Protein AF-L7KNN5-F1 (afdb_monomer_lite)

Organism: NCBI:txid1220583

pLDDT: mean 71.95, std 18.45, range [39.28, 97.5]

Sequence (240 aa):
MTRNRSTRTATCAGILILVVALLNACTSSPTTTPGTATPSTAHTVADYPIRWLPTPNLDLTSRDGTFVRGIAETYLHARLLGDPGLTPGFTDAIRPALDFDLMRKKFGTLKTDHEPPETIYLFAAPFPYDHLADHPTDIGQGHTLTPGMGAAAICIAGPHPPATDHALFFFTYRRTGKPPPTNQHGPQTAPTTNIFGNWTGVDWIGPAVQITDRCNHPPTTPADTDTLHTPSPGWPHSTQ

Structure (mmCIF, N/CA/C/O backbone):
data_AF-L7KNN5-F1
#
_entry.id   AF-L7KNN5-F1
#
loop_
_atom_site.group_PDB
_atom_site.id
_atom_site.type_symbol
_atom_site.label_atom_id
_atom_site.label_alt_id
_atom_site.label_comp_id
_atom_site.label_asym_id
_atom_site.label_entity_id
_atom_site.label_seq_id
_atom_site.pdbx_PDB_ins_code
_atom_site.Cartn_x
_atom_site.Cartn_y
_atom_site.Cartn_z
_atom_site.occupancy
_atom_site.B_iso_or_equiv
_atom_site.auth_seq_id
_atom_site.auth_comp_id
_atom_site.auth_asym_id
_atom_site.auth_atom_id
_atom_site.pdbx_PDB_model_num
ATOM 1 N N . MET A 1 1 ? 8.937 2.864 68.756 1.00 42.47 1 MET A N 1
ATOM 2 C CA . MET A 1 1 ? 10.407 3.038 68.786 1.00 42.47 1 MET A CA 1
ATOM 3 C C . MET A 1 1 ? 10.853 3.293 67.340 1.00 42.47 1 MET A C 1
ATOM 5 O O . MET A 1 1 ? 10.436 2.514 66.499 1.00 42.47 1 MET A O 1
ATOM 9 N N . THR A 1 2 ? 11.335 4.479 66.920 1.00 39.28 2 THR A N 1
ATOM 10 C CA . THR A 1 2 ? 12.748 4.973 66.974 1.00 39.28 2 THR A CA 1
ATOM 11 C C . THR A 1 2 ? 13.768 3.961 66.421 1.00 39.28 2 THR A C 1
ATOM 13 O O . THR A 1 2 ? 13.764 2.843 66.912 1.00 39.28 2 THR A O 1
ATOM 16 N N . ARG A 1 3 ? 14.695 4.224 65.471 1.00 41.53 3 ARG A N 1
ATOM 17 C CA . ARG A 1 3 ? 15.195 5.368 64.631 1.00 41.53 3 ARG A CA 1
ATOM 18 C C . ARG A 1 3 ? 15.584 4.764 63.242 1.00 41.53 3 ARG A C 1
ATOM 20 O O . ARG A 1 3 ? 15.752 3.557 63.190 1.00 41.53 3 ARG A O 1
ATOM 27 N N . ASN A 1 4 ? 15.657 5.414 62.070 1.00 46.50 4 ASN A N 1
ATOM 28 C CA . ASN A 1 4 ? 16.248 6.681 61.572 1.00 46.50 4 ASN A CA 1
ATOM 29 C C . ASN A 1 4 ? 17.800 6.697 61.393 1.00 46.50 4 ASN A C 1
ATOM 31 O O . ASN A 1 4 ? 18.517 6.351 62.328 1.00 46.50 4 ASN A O 1
ATOM 35 N N . ARG A 1 5 ? 18.258 7.268 60.252 1.00 50.91 5 ARG A N 1
ATOM 36 C CA . ARG A 1 5 ? 19.630 7.593 59.743 1.00 50.91 5 ARG A CA 1
ATOM 37 C C . ARG A 1 5 ? 20.363 6.476 58.961 1.00 50.91 5 ARG A C 1
ATOM 39 O O . ARG A 1 5 ? 20.326 5.344 59.406 1.00 50.91 5 ARG A O 1
ATOM 46 N N . SER A 1 6 ? 20.976 6.665 57.773 1.00 50.56 6 SER A N 1
ATOM 47 C CA . SER A 1 6 ? 21.637 7.790 57.039 1.00 50.56 6 SER A CA 1
ATOM 48 C C . SER A 1 6 ? 23.182 7.757 57.089 1.00 50.56 6 SER A C 1
ATOM 50 O O . SER A 1 6 ? 23.741 7.347 58.102 1.00 50.56 6 SER A O 1
ATOM 52 N N . THR A 1 7 ? 23.827 8.313 56.037 1.00 47.75 7 THR A N 1
ATOM 53 C CA . THR A 1 7 ? 25.285 8.547 55.790 1.00 47.75 7 THR A CA 1
ATOM 54 C C . THR A 1 7 ? 26.078 7.335 55.214 1.00 47.75 7 THR A C 1
ATOM 56 O O . THR A 1 7 ? 25.719 6.211 55.535 1.00 47.75 7 THR A O 1
ATOM 59 N N . ARG A 1 8 ? 27.118 7.456 54.342 1.00 49.56 8 ARG A N 1
ATOM 60 C CA . ARG A 1 8 ? 27.735 8.627 53.639 1.00 49.56 8 ARG A CA 1
ATOM 61 C C . ARG A 1 8 ? 28.680 8.267 52.435 1.00 49.56 8 ARG A C 1
ATOM 63 O O . ARG A 1 8 ? 28.977 7.102 52.232 1.00 49.56 8 ARG A O 1
ATOM 70 N N . THR A 1 9 ? 29.114 9.305 51.682 1.00 46.94 9 THR A N 1
ATOM 71 C CA . THR A 1 9 ? 30.418 9.605 50.975 1.00 46.94 9 THR A CA 1
ATOM 72 C C . THR A 1 9 ? 31.592 8.590 50.979 1.00 46.94 9 THR A C 1
ATOM 74 O O . THR A 1 9 ? 31.728 7.874 51.958 1.00 46.94 9 THR A O 1
ATOM 77 N N . ALA A 1 10 ? 32.611 8.609 50.090 1.00 46.78 10 ALA A N 1
ATOM 78 C CA . ALA A 1 10 ? 32.926 9.313 48.818 1.00 46.78 10 ALA A CA 1
ATOM 79 C C . ALA A 1 10 ? 34.310 8.838 48.267 1.00 46.78 10 ALA A C 1
ATOM 81 O O . ALA A 1 10 ? 34.999 8.070 48.929 1.00 46.78 10 ALA A O 1
ATOM 82 N N . THR A 1 11 ? 34.748 9.418 47.133 1.00 49.72 11 THR A N 1
ATOM 83 C CA . THR A 1 11 ? 36.150 9.591 46.655 1.00 49.72 11 THR A CA 1
ATOM 84 C C . THR A 1 11 ? 37.035 8.376 46.347 1.00 49.72 11 THR A C 1
ATOM 86 O O . THR A 1 11 ? 37.409 7.621 47.233 1.00 49.72 11 THR A O 1
ATOM 89 N N . CYS A 1 12 ? 37.600 8.386 45.133 1.00 45.22 12 CYS A N 1
ATOM 90 C CA . CYS A 1 12 ? 39.058 8.383 44.962 1.00 45.22 12 CYS A CA 1
ATOM 91 C C . CYS A 1 12 ? 39.436 9.171 43.694 1.00 45.22 12 CYS A C 1
ATOM 93 O O . CYS A 1 12 ? 38.848 8.961 42.636 1.00 45.22 12 CYS A O 1
ATOM 95 N N . ALA A 1 13 ? 40.389 10.096 43.812 1.00 49.62 13 ALA A N 1
ATOM 96 C CA . ALA A 1 13 ? 40.971 10.832 42.690 1.00 49.62 13 ALA A CA 1
ATOM 97 C C . ALA A 1 13 ? 42.321 10.208 42.298 1.00 49.62 13 ALA A C 1
ATOM 99 O O . ALA A 1 13 ? 43.015 9.665 43.156 1.00 49.62 13 ALA A O 1
ATOM 100 N N . GLY A 1 14 ? 42.711 10.326 41.027 1.00 48.56 14 GLY A N 1
ATOM 101 C CA . GLY A 1 14 ? 44.018 9.900 40.518 1.00 48.56 14 GLY A CA 1
ATOM 102 C C . GLY A 1 14 ? 44.454 10.798 39.361 1.00 48.56 14 GLY A C 1
ATOM 103 O O . GLY A 1 14 ? 43.730 10.929 38.380 1.00 48.56 14 GLY A O 1
ATOM 104 N N . ILE A 1 15 ? 45.602 11.458 39.512 1.00 57.75 15 ILE A N 1
ATOM 105 C CA . ILE A 1 15 ? 46.142 12.497 38.616 1.00 57.75 15 ILE A CA 1
ATOM 106 C C . ILE A 1 15 ? 47.441 11.985 37.975 1.00 57.75 15 ILE A C 1
ATOM 108 O O . ILE A 1 15 ? 48.213 11.349 38.681 1.00 57.75 15 ILE A O 1
ATOM 112 N N . LEU A 1 16 ? 47.681 12.308 36.694 1.00 46.47 16 LEU A N 1
ATOM 113 C CA . LEU A 1 16 ? 48.955 12.691 36.021 1.00 46.47 16 LEU A CA 1
ATOM 114 C C . LEU A 1 16 ? 48.648 12.726 34.495 1.00 46.47 16 LEU A C 1
ATOM 116 O O . LEU A 1 16 ? 48.052 11.781 33.997 1.00 46.47 16 LEU A O 1
ATOM 120 N N . ILE A 1 17 ? 48.824 13.787 33.690 1.00 49.03 17 ILE A N 1
ATOM 121 C CA . ILE A 1 17 ? 49.958 14.709 33.435 1.00 49.03 17 ILE A CA 1
ATOM 122 C C . ILE A 1 17 ? 51.160 14.004 32.765 1.00 49.03 17 ILE A C 1
ATOM 124 O O . ILE A 1 17 ? 51.884 13.305 33.464 1.00 49.03 17 ILE A O 1
ATOM 128 N N . LEU A 1 18 ? 51.410 14.238 31.455 1.00 43.28 18 LEU A N 1
ATOM 129 C CA . LEU A 1 18 ? 52.507 15.103 30.927 1.00 43.28 18 LEU A CA 1
ATOM 130 C C . LEU A 1 18 ? 52.734 14.996 29.376 1.00 43.28 18 LEU A C 1
ATOM 132 O O . LEU A 1 18 ? 53.178 13.963 28.904 1.00 43.28 18 LEU A O 1
ATOM 136 N N . VAL A 1 19 ? 52.473 16.100 28.643 1.00 50.09 19 VAL A N 1
ATOM 137 C CA . VAL A 1 19 ? 53.216 16.778 27.520 1.00 50.09 19 VAL A CA 1
ATOM 138 C C . VAL A 1 19 ? 53.892 15.991 26.348 1.00 50.09 19 VAL A C 1
ATOM 140 O O . VAL A 1 19 ? 54.373 14.881 26.502 1.00 50.09 19 VAL A O 1
ATOM 143 N N . VAL A 1 20 ? 54.073 16.709 25.213 1.00 49.25 20 VAL A N 1
ATOM 144 C CA . VAL A 1 20 ? 54.923 16.450 24.005 1.00 49.25 20 VAL A CA 1
ATOM 145 C C . VAL A 1 20 ? 54.184 15.712 22.858 1.00 49.25 20 VAL A C 1
ATOM 147 O O . VAL A 1 20 ? 53.552 14.698 23.106 1.00 49.25 20 VAL A O 1
ATOM 150 N N . ALA A 1 21 ? 54.173 16.144 21.581 1.00 47.56 21 ALA A N 1
ATOM 151 C CA . ALA A 1 21 ? 54.893 17.219 20.868 1.00 47.56 21 ALA A CA 1
ATOM 152 C C . ALA A 1 21 ? 53.984 18.055 19.936 1.00 47.56 21 ALA A C 1
ATOM 154 O O . ALA A 1 21 ? 53.031 17.542 19.354 1.00 47.56 21 ALA A O 1
ATOM 155 N N . LEU A 1 22 ? 54.366 19.316 19.694 1.00 49.66 22 LEU A N 1
ATOM 156 C CA . LEU A 1 22 ? 53.925 20.089 18.527 1.00 49.66 22 LEU A CA 1
ATOM 157 C C . LEU A 1 22 ? 54.788 19.702 17.317 1.00 49.66 22 LEU A C 1
ATOM 159 O O . LEU A 1 22 ? 55.959 20.072 17.259 1.00 49.66 22 LEU A O 1
ATOM 163 N N . LEU A 1 23 ? 54.212 18.997 16.342 1.00 52.47 23 LEU A N 1
ATOM 164 C CA . LEU A 1 23 ? 54.816 18.822 15.021 1.00 52.47 23 LEU A CA 1
ATOM 165 C C . LEU A 1 23 ? 54.034 19.634 13.989 1.00 52.47 23 LEU A C 1
ATOM 167 O O . LEU A 1 23 ? 52.923 19.275 13.605 1.00 52.47 23 LEU A O 1
ATOM 171 N N . ASN A 1 24 ? 54.653 20.721 13.524 1.00 55.12 24 ASN A N 1
ATOM 172 C CA . ASN A 1 24 ? 54.249 21.415 12.306 1.00 55.12 24 ASN A CA 1
ATOM 173 C C . ASN A 1 24 ? 54.449 20.467 11.116 1.00 55.12 24 ASN A C 1
ATOM 175 O O . ASN A 1 24 ? 55.559 20.334 10.602 1.00 55.12 24 ASN A O 1
ATOM 179 N N . ALA A 1 25 ? 53.374 19.825 10.671 1.00 47.00 25 ALA A N 1
ATOM 180 C CA . ALA A 1 25 ? 53.323 19.140 9.392 1.00 47.00 25 ALA A CA 1
ATOM 181 C C . ALA A 1 25 ? 52.374 19.916 8.478 1.00 47.00 25 ALA A C 1
ATOM 183 O O . ALA A 1 25 ? 51.160 19.886 8.666 1.00 47.00 25 ALA A O 1
ATOM 184 N N . CYS A 1 26 ? 52.932 20.611 7.485 1.00 49.00 26 CYS A N 1
ATOM 185 C CA . CYS A 1 26 ? 52.156 21.135 6.367 1.00 49.00 26 CYS A CA 1
ATOM 186 C C . CYS A 1 26 ? 51.587 19.951 5.577 1.00 49.00 26 CYS A C 1
ATOM 188 O O . CYS A 1 26 ? 52.232 19.438 4.663 1.00 49.00 26 CYS A O 1
ATOM 190 N N . THR A 1 27 ? 50.388 19.497 5.930 1.00 48.50 27 THR A N 1
ATOM 191 C CA . THR A 1 27 ? 49.622 18.574 5.100 1.00 48.50 27 THR A CA 1
ATOM 192 C C . THR A 1 27 ? 49.075 19.349 3.914 1.00 48.50 27 THR A C 1
ATOM 194 O O . THR A 1 27 ? 48.060 20.035 4.009 1.00 48.50 27 THR A O 1
ATOM 197 N N . SER A 1 28 ? 49.771 19.239 2.781 1.00 50.38 28 SER A N 1
ATOM 198 C CA . SER A 1 28 ? 49.231 19.611 1.478 1.00 50.38 28 SER A CA 1
ATOM 199 C C . SER A 1 28 ? 47.847 18.989 1.334 1.00 50.38 28 SER A C 1
ATOM 201 O O . SER A 1 28 ? 47.729 17.763 1.386 1.00 50.38 28 SER A O 1
ATOM 203 N N . SER A 1 29 ? 46.812 19.814 1.161 1.00 48.78 29 SER A N 1
ATOM 204 C CA . SER A 1 29 ? 45.478 19.319 0.833 1.00 48.78 29 SER A CA 1
ATOM 205 C C . SER A 1 29 ? 45.604 18.392 -0.375 1.00 48.78 29 SER A C 1
ATOM 207 O O . SER A 1 29 ? 46.083 18.854 -1.416 1.00 48.78 29 SER A O 1
ATOM 209 N N . PRO A 1 30 ? 45.218 17.106 -0.285 1.00 48.22 30 PRO A N 1
ATOM 210 C CA . PRO A 1 30 ? 45.104 16.304 -1.483 1.00 48.22 30 PRO A CA 1
ATOM 211 C C . PRO A 1 30 ? 44.029 16.972 -2.333 1.00 48.22 30 PRO A C 1
ATOM 213 O O . PRO A 1 30 ? 42.870 17.053 -1.927 1.00 48.22 30 PRO A O 1
ATOM 216 N N . THR A 1 31 ? 44.421 17.497 -3.494 1.00 46.88 31 THR A N 1
ATOM 217 C CA . THR A 1 31 ? 43.465 17.894 -4.523 1.00 46.88 31 THR A CA 1
ATOM 218 C C . THR A 1 31 ? 42.726 16.631 -4.917 1.00 46.88 31 THR A C 1
ATOM 220 O O . THR A 1 31 ? 43.235 15.826 -5.697 1.00 46.88 31 THR A O 1
ATOM 223 N N . THR A 1 32 ? 41.549 16.427 -4.330 1.00 45.72 32 THR A N 1
ATOM 224 C CA . THR A 1 32 ? 40.653 15.346 -4.708 1.00 45.72 32 THR A CA 1
ATOM 225 C C . THR A 1 32 ? 40.203 15.636 -6.130 1.00 45.72 32 THR A C 1
ATOM 227 O O . THR A 1 32 ? 39.249 16.381 -6.352 1.00 45.72 32 THR A O 1
ATOM 230 N N . THR A 1 33 ? 40.919 15.073 -7.105 1.00 52.03 33 THR A N 1
ATOM 231 C CA . THR A 1 33 ? 40.410 14.900 -8.464 1.00 52.03 33 THR A CA 1
ATOM 232 C C . THR A 1 33 ? 38.979 14.390 -8.332 1.00 52.03 33 THR A C 1
ATOM 234 O O . THR A 1 33 ? 38.785 13.426 -7.584 1.00 52.03 33 THR A O 1
ATOM 237 N N . PRO A 1 34 ? 37.981 15.001 -8.997 1.00 52.47 34 PRO A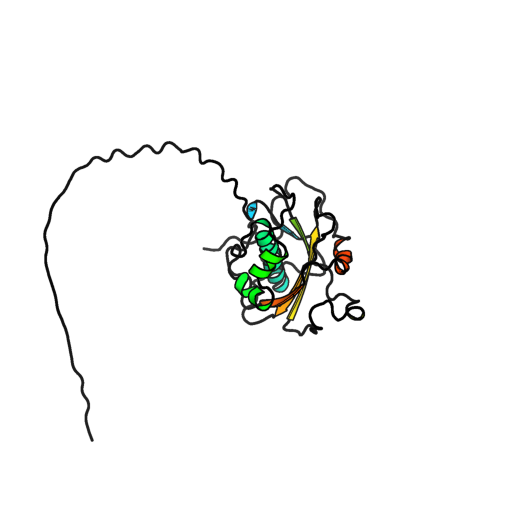 N 1
ATOM 238 C CA . PRO A 1 34 ? 36.637 14.454 -9.024 1.00 52.47 34 PRO A CA 1
ATOM 239 C C . PRO A 1 34 ? 36.722 13.046 -9.604 1.00 52.47 34 PRO A C 1
ATOM 241 O O . PRO A 1 34 ? 36.879 12.863 -10.810 1.00 52.47 34 PRO A O 1
ATOM 244 N N . GLY A 1 35 ? 36.711 12.045 -8.725 1.00 46.25 35 GLY A N 1
ATOM 245 C CA . GLY A 1 35 ? 36.640 10.662 -9.140 1.00 46.25 35 GLY A CA 1
ATOM 246 C C . GLY A 1 35 ? 35.307 10.512 -9.840 1.00 46.25 35 GLY A C 1
ATOM 247 O O . GLY A 1 35 ? 34.271 10.701 -9.203 1.00 46.25 35 GLY A O 1
ATOM 248 N N . THR A 1 36 ? 35.336 10.224 -11.141 1.00 49.22 36 THR A N 1
ATOM 249 C CA . THR A 1 36 ? 34.148 9.830 -11.892 1.00 49.22 36 THR A CA 1
ATOM 250 C C . THR A 1 36 ? 33.547 8.640 -11.164 1.00 49.22 36 THR A C 1
ATOM 252 O O . THR A 1 36 ? 34.067 7.529 -11.261 1.00 49.22 36 THR A O 1
ATOM 255 N N . ALA A 1 37 ? 32.511 8.887 -10.364 1.00 49.62 37 ALA A N 1
ATOM 256 C CA . ALA A 1 37 ? 31.844 7.836 -9.628 1.00 49.62 37 ALA A CA 1
ATOM 257 C C . ALA A 1 37 ? 31.275 6.873 -10.667 1.00 49.62 37 ALA A C 1
ATOM 259 O O . ALA A 1 37 ? 30.454 7.275 -11.493 1.00 49.62 37 ALA A O 1
ATOM 260 N N . THR A 1 38 ? 31.748 5.626 -10.657 1.00 48.75 38 THR A N 1
ATOM 261 C CA . THR A 1 38 ? 31.158 4.573 -11.480 1.00 48.75 38 THR A CA 1
ATOM 262 C C . THR A 1 38 ? 29.659 4.563 -11.186 1.00 48.75 38 THR A C 1
ATOM 264 O O . THR A 1 38 ? 29.302 4.462 -10.007 1.00 48.75 38 THR A O 1
ATOM 267 N N . PRO A 1 39 ? 28.780 4.715 -12.194 1.00 51.22 39 PRO A N 1
ATOM 268 C CA . PRO A 1 39 ? 27.347 4.724 -11.949 1.00 51.22 39 PRO A CA 1
ATOM 269 C C . PRO A 1 39 ? 26.956 3.420 -11.253 1.00 51.22 39 PRO A C 1
ATOM 271 O O . PRO A 1 39 ? 27.291 2.330 -11.718 1.00 51.22 39 PRO A O 1
ATOM 274 N N . SER A 1 40 ? 26.288 3.546 -10.106 1.00 52.41 40 SER A N 1
ATOM 275 C CA . SER A 1 40 ? 25.753 2.397 -9.382 1.00 52.41 40 SER A CA 1
ATOM 276 C C . SER A 1 40 ? 24.715 1.710 -10.259 1.00 52.41 40 SER A C 1
ATOM 278 O O . SER A 1 40 ? 23.721 2.326 -10.629 1.00 52.41 40 SER A O 1
ATOM 280 N N . THR A 1 41 ? 24.928 0.433 -10.565 1.00 65.62 41 THR A N 1
ATOM 281 C CA . THR A 1 41 ? 23.965 -0.408 -11.291 1.00 65.62 41 THR A CA 1
ATOM 282 C C . THR A 1 41 ? 22.881 -0.997 -10.382 1.00 65.62 41 THR A C 1
ATOM 284 O O . THR A 1 41 ? 22.052 -1.772 -10.845 1.00 65.62 41 THR A O 1
ATOM 287 N N . ALA A 1 42 ? 22.879 -0.662 -9.087 1.00 79.44 42 ALA A N 1
ATOM 288 C CA . ALA A 1 42 ? 21.841 -1.091 -8.157 1.00 79.44 42 ALA A CA 1
ATOM 289 C C . ALA A 1 42 ? 20.573 -0.239 -8.322 1.00 79.44 42 ALA A C 1
ATOM 291 O O . ALA A 1 42 ? 20.610 0.971 -8.097 1.00 79.44 42 ALA A O 1
ATOM 292 N N . HIS A 1 43 ? 19.465 -0.891 -8.676 1.00 85.31 43 HIS A N 1
ATOM 293 C CA . HIS A 1 43 ? 18.146 -0.269 -8.771 1.00 85.31 43 HIS A CA 1
ATOM 294 C C . HIS A 1 43 ? 17.595 0.134 -7.395 1.00 85.31 43 HIS A C 1
ATOM 296 O O . HIS A 1 43 ? 17.971 -0.407 -6.353 1.00 85.31 43 HIS A O 1
ATOM 302 N N . THR A 1 44 ? 16.677 1.092 -7.406 1.00 88.31 44 THR A N 1
ATOM 303 C CA . THR A 1 44 ? 16.100 1.764 -6.242 1.00 88.31 44 THR A CA 1
ATOM 304 C C . THR A 1 44 ? 14.580 1.876 -6.382 1.00 88.31 44 THR A C 1
ATOM 306 O O . THR A 1 44 ? 14.012 1.602 -7.436 1.00 88.31 44 THR A O 1
ATOM 309 N N . VAL A 1 45 ? 13.883 2.339 -5.338 1.00 87.81 45 VAL A N 1
ATOM 310 C CA . VAL A 1 45 ? 12.433 2.608 -5.430 1.00 87.81 45 VAL A CA 1
ATOM 311 C C . VAL A 1 45 ? 12.087 3.689 -6.461 1.00 87.81 45 VAL A C 1
ATOM 313 O O . VAL A 1 45 ? 10.973 3.697 -6.968 1.00 87.81 45 VAL A O 1
ATOM 316 N N . ALA A 1 46 ? 13.016 4.594 -6.791 1.00 88.44 46 ALA A N 1
ATOM 317 C CA . ALA A 1 46 ? 12.783 5.646 -7.781 1.00 88.44 46 ALA A CA 1
ATOM 318 C C . ALA A 1 46 ? 12.715 5.104 -9.219 1.00 88.44 46 ALA A C 1
ATOM 320 O O . ALA A 1 46 ? 12.064 5.712 -10.062 1.00 88.44 46 ALA A O 1
ATOM 321 N N . ASP A 1 47 ? 13.332 3.947 -9.468 1.00 86.56 47 ASP A N 1
ATOM 322 C CA . ASP A 1 47 ? 13.365 3.273 -10.769 1.00 86.56 47 ASP A CA 1
ATOM 323 C C . ASP A 1 47 ? 12.050 2.534 -11.099 1.00 86.56 47 ASP A C 1
ATOM 325 O O . ASP A 1 47 ? 11.816 2.158 -12.248 1.00 86.56 47 ASP A O 1
ATOM 329 N N . TYR A 1 48 ? 11.173 2.376 -10.096 1.00 85.44 48 TYR A N 1
ATOM 330 C CA . TYR A 1 48 ? 9.875 1.701 -10.186 1.00 85.44 48 TYR A CA 1
ATOM 331 C C . TYR A 1 48 ? 8.730 2.588 -9.642 1.00 85.44 48 TYR A C 1
ATOM 333 O O . TYR A 1 48 ? 8.149 2.285 -8.589 1.00 85.44 48 TYR A O 1
ATOM 341 N N . PRO A 1 49 ? 8.408 3.723 -10.300 1.00 88.50 49 PRO A N 1
ATOM 342 C CA . PRO A 1 49 ? 7.295 4.587 -9.912 1.00 88.50 49 PRO A CA 1
ATOM 343 C C . PRO A 1 49 ? 5.952 3.855 -10.001 1.00 88.50 49 PRO A C 1
ATOM 345 O O . PRO A 1 49 ? 5.640 3.215 -11.004 1.00 88.50 49 PRO A O 1
ATOM 348 N N . ILE A 1 50 ? 5.131 3.980 -8.954 1.00 88.50 50 ILE A N 1
ATOM 349 C CA . ILE A 1 50 ? 3.815 3.336 -8.883 1.00 88.50 50 ILE A CA 1
ATOM 350 C C . ILE A 1 50 ? 2.696 4.355 -9.127 1.00 88.50 50 ILE A C 1
ATOM 352 O O . ILE A 1 50 ? 2.652 5.427 -8.515 1.00 88.50 50 ILE A O 1
ATOM 356 N N . ARG A 1 51 ? 1.761 4.006 -10.014 1.00 88.88 51 ARG A N 1
ATOM 357 C CA . ARG A 1 51 ? 0.577 4.801 -10.354 1.00 88.88 51 ARG A CA 1
ATOM 358 C C . ARG A 1 51 ? -0.708 4.041 -10.072 1.00 88.88 51 ARG A C 1
ATOM 360 O O . ARG A 1 51 ? -0.933 2.961 -10.595 1.00 88.88 51 ARG A O 1
ATOM 367 N N . TRP A 1 52 ? -1.603 4.654 -9.320 1.00 90.62 52 TRP A N 1
ATOM 368 C CA . TRP A 1 52 ? -2.935 4.144 -9.059 1.00 90.62 52 TRP A CA 1
ATOM 369 C C . TRP A 1 52 ? -3.926 4.648 -10.102 1.00 90.62 52 TRP A C 1
ATOM 371 O O . TRP A 1 52 ? -4.134 5.854 -10.253 1.00 90.62 52 TRP A O 1
ATOM 381 N N . LEU A 1 53 ? -4.577 3.718 -10.795 1.00 88.81 53 LEU A N 1
ATOM 382 C CA . LEU A 1 53 ? -5.744 4.013 -11.614 1.00 88.81 53 LEU A CA 1
ATOM 383 C C . LEU A 1 53 ? -6.945 4.207 -10.669 1.00 88.81 53 LEU A C 1
ATOM 385 O O . LEU A 1 53 ? -7.191 3.352 -9.808 1.00 88.81 53 LEU A O 1
ATOM 389 N N . PRO A 1 54 ? -7.688 5.322 -10.773 1.00 87.50 54 PRO A N 1
ATOM 390 C CA . PRO A 1 54 ? -8.783 5.614 -9.859 1.00 87.50 54 PRO A CA 1
ATOM 391 C C . PRO A 1 54 ? -9.934 4.618 -10.043 1.00 87.50 54 PRO A C 1
ATOM 393 O O . PRO A 1 54 ? -10.339 4.306 -11.161 1.00 87.50 54 PRO A O 1
ATOM 396 N N . THR A 1 55 ? -10.496 4.150 -8.928 1.00 88.81 55 THR A N 1
ATOM 397 C CA . THR A 1 55 ? -11.667 3.260 -8.898 1.00 88.81 55 THR A CA 1
ATOM 398 C C . THR A 1 55 ? -12.614 3.690 -7.776 1.00 88.81 55 THR A C 1
ATOM 400 O O . THR A 1 55 ? -12.154 4.264 -6.789 1.00 88.81 55 THR A O 1
ATOM 403 N N . PRO A 1 56 ? -13.922 3.382 -7.857 1.00 89.88 56 PRO A N 1
ATOM 404 C CA . PRO A 1 56 ? -14.847 3.616 -6.746 1.00 89.88 56 PRO A CA 1
ATOM 405 C C . PRO A 1 56 ? -14.606 2.682 -5.544 1.00 89.88 56 PRO A C 1
ATOM 407 O O . PRO A 1 56 ? -15.209 2.881 -4.494 1.00 89.88 56 PRO A O 1
ATOM 410 N N . ASN A 1 57 ? -13.744 1.667 -5.683 1.00 88.94 57 ASN A N 1
ATOM 411 C CA . ASN A 1 57 ? -13.518 0.630 -4.671 1.00 88.94 57 ASN A CA 1
ATOM 412 C C . ASN A 1 57 ? -12.571 1.078 -3.544 1.00 88.94 57 ASN A C 1
ATOM 414 O O . ASN A 1 57 ? -12.559 0.465 -2.478 1.00 88.94 57 ASN A O 1
ATOM 418 N N . LEU A 1 58 ? -11.760 2.120 -3.771 1.00 92.31 58 LEU A N 1
ATOM 419 C CA . LEU A 1 58 ? -10.788 2.618 -2.798 1.00 92.31 58 LEU A CA 1
ATOM 420 C C . LEU A 1 58 ? -10.557 4.126 -2.960 1.00 92.31 58 LEU A C 1
ATOM 422 O O . LEU A 1 58 ? -9.941 4.567 -3.929 1.00 92.31 58 LEU A O 1
ATOM 426 N N . ASP A 1 59 ? -10.968 4.916 -1.966 1.00 94.81 59 ASP A N 1
ATOM 427 C CA . ASP A 1 59 ? -10.513 6.303 -1.839 1.00 94.81 59 ASP A CA 1
ATOM 428 C C . ASP A 1 59 ? -9.040 6.318 -1.402 1.00 94.81 59 ASP A C 1
ATOM 430 O O . ASP A 1 59 ? -8.723 6.115 -0.228 1.00 94.81 59 ASP A O 1
ATOM 434 N N . LEU A 1 60 ? -8.146 6.593 -2.352 1.00 94.56 60 LEU A N 1
ATOM 435 C CA . LEU A 1 60 ? -6.690 6.665 -2.181 1.00 94.56 60 LEU A CA 1
ATOM 436 C C . LEU A 1 60 ? -6.218 7.786 -1.233 1.00 94.56 60 LEU A C 1
ATOM 438 O O . LEU A 1 60 ? -5.049 7.796 -0.838 1.00 94.56 60 LEU A O 1
ATOM 442 N N . THR A 1 61 ? -7.102 8.723 -0.873 1.00 94.38 61 THR A N 1
ATOM 443 C CA . THR A 1 61 ? -6.845 9.823 0.073 1.00 94.38 61 THR A CA 1
ATOM 444 C C . THR A 1 61 ? -7.333 9.517 1.494 1.00 94.38 61 THR A C 1
ATOM 446 O O . THR A 1 61 ? -6.928 10.184 2.452 1.00 94.38 61 THR A O 1
ATOM 449 N N . SER A 1 62 ? -8.147 8.473 1.666 1.00 97.25 62 SER A N 1
ATOM 450 C CA . SER A 1 62 ? -8.629 8.021 2.972 1.00 97.25 62 SER A CA 1
ATOM 451 C C . SER A 1 62 ? -7.528 7.358 3.822 1.00 97.25 62 SER A C 1
ATOM 453 O O . SER A 1 62 ? -6.394 7.135 3.384 1.00 97.25 62 SER A O 1
ATOM 455 N N . ARG A 1 63 ? -7.870 7.018 5.073 1.00 97.44 63 ARG A N 1
ATOM 456 C CA . ARG A 1 63 ? -6.993 6.256 5.986 1.00 97.44 63 ARG A CA 1
ATOM 457 C C . ARG A 1 63 ? -6.735 4.852 5.447 1.00 97.44 63 ARG A C 1
ATOM 459 O O . ARG A 1 63 ? -5.597 4.399 5.410 1.00 97.44 63 ARG A O 1
ATOM 466 N N . ASP A 1 64 ? -7.801 4.205 4.990 1.00 96.44 64 ASP A N 1
ATOM 467 C CA . ASP A 1 64 ? -7.783 2.901 4.338 1.00 96.44 64 ASP A CA 1
ATOM 468 C C . ASP A 1 64 ? -6.991 2.950 3.030 1.00 96.44 64 ASP A C 1
ATOM 470 O O . ASP A 1 64 ? -6.114 2.119 2.827 1.00 96.44 64 ASP A O 1
ATOM 474 N N . GLY A 1 65 ? -7.193 3.988 2.211 1.00 95.94 65 GLY A N 1
ATOM 475 C CA . GLY A 1 65 ? -6.381 4.268 1.026 1.00 95.94 65 GLY A CA 1
ATOM 476 C C . GLY A 1 65 ? -4.894 4.346 1.347 1.00 95.94 65 GLY A C 1
ATOM 477 O O . GLY A 1 65 ? -4.102 3.638 0.738 1.00 95.94 65 GLY A O 1
ATOM 478 N N . THR A 1 66 ? -4.517 5.134 2.355 1.00 97.06 66 THR A N 1
ATOM 479 C CA . THR A 1 66 ? -3.122 5.269 2.807 1.00 97.06 66 THR A CA 1
ATOM 480 C C . THR A 1 66 ? -2.532 3.941 3.292 1.00 97.06 66 THR A C 1
ATOM 482 O O . THR A 1 66 ? -1.407 3.605 2.925 1.00 97.06 66 THR A O 1
ATOM 485 N N . PHE A 1 67 ? -3.278 3.156 4.077 1.00 96.31 67 PHE A N 1
ATOM 486 C CA . PHE A 1 67 ? -2.823 1.847 4.559 1.00 96.31 67 PHE A CA 1
ATOM 487 C C . PHE A 1 67 ? -2.625 0.847 3.418 1.00 96.31 67 PHE A C 1
ATOM 489 O O . PHE A 1 67 ? -1.587 0.192 3.322 1.00 96.31 67 PHE A O 1
ATOM 496 N N . VAL A 1 68 ? -3.623 0.754 2.537 1.00 95.06 68 VAL A N 1
ATOM 497 C CA . VAL A 1 68 ? -3.652 -0.186 1.418 1.00 95.06 68 VAL A CA 1
ATOM 498 C C . VAL A 1 68 ? -2.563 0.145 0.403 1.00 95.06 68 VAL A C 1
ATOM 500 O O . VAL A 1 68 ? -1.828 -0.754 -0.001 1.00 95.06 68 VAL A O 1
ATOM 503 N N . ARG A 1 69 ? -2.398 1.431 0.070 1.00 95.12 69 ARG A N 1
ATOM 504 C CA . ARG A 1 69 ? -1.279 1.942 -0.728 1.00 95.12 69 ARG A CA 1
ATOM 505 C C . ARG A 1 69 ? 0.064 1.590 -0.108 1.00 95.12 69 ARG A C 1
ATOM 507 O O . ARG A 1 69 ? 0.892 0.969 -0.760 1.00 95.12 69 ARG A O 1
ATOM 514 N N . GLY A 1 70 ? 0.249 1.916 1.171 1.00 94.12 70 GLY A N 1
ATOM 515 C CA . GLY A 1 70 ? 1.478 1.637 1.907 1.00 94.12 70 GLY A CA 1
ATOM 516 C C . GLY A 1 70 ? 1.884 0.163 1.876 1.00 94.12 70 GLY A C 1
ATOM 517 O O . GLY A 1 70 ? 3.059 -0.141 1.676 1.00 94.12 70 GLY A O 1
ATOM 518 N N . ILE A 1 71 ? 0.921 -0.753 2.031 1.00 92.44 71 ILE A N 1
ATOM 519 C CA . ILE A 1 71 ? 1.177 -2.195 1.924 1.00 92.44 71 ILE A CA 1
ATOM 520 C C . ILE A 1 71 ? 1.501 -2.593 0.484 1.00 92.44 71 ILE A C 1
ATOM 522 O O . ILE A 1 71 ? 2.508 -3.256 0.254 1.00 92.44 71 ILE A O 1
ATOM 526 N N . ALA A 1 72 ? 0.657 -2.204 -0.472 1.00 91.31 72 ALA A N 1
ATOM 527 C CA . ALA A 1 72 ? 0.767 -2.630 -1.861 1.00 91.31 72 ALA A CA 1
ATOM 528 C C . ALA A 1 72 ? 2.057 -2.144 -2.531 1.00 91.31 72 ALA A C 1
ATOM 530 O O . ALA A 1 72 ? 2.765 -2.934 -3.155 1.00 91.31 72 ALA A O 1
ATOM 531 N N . GLU A 1 73 ? 2.382 -0.865 -2.356 1.00 91.69 73 GLU A N 1
ATOM 532 C CA . GLU A 1 73 ? 3.566 -0.236 -2.934 1.00 91.69 73 GLU A CA 1
ATOM 533 C C . GLU A 1 73 ? 4.844 -0.844 -2.336 1.00 91.69 73 GLU A C 1
ATOM 535 O O . GLU A 1 73 ? 5.689 -1.352 -3.074 1.00 91.69 73 GLU A O 1
ATOM 540 N N . THR A 1 74 ? 4.932 -0.939 -1.001 1.00 90.25 74 THR A N 1
ATOM 541 C CA . THR A 1 74 ? 6.111 -1.534 -0.344 1.00 90.25 74 THR A CA 1
ATOM 542 C C . THR A 1 74 ? 6.263 -3.024 -0.657 1.00 90.25 74 THR A C 1
ATOM 544 O O . THR A 1 74 ? 7.382 -3.494 -0.841 1.00 90.25 74 THR A O 1
ATOM 547 N N . TYR A 1 75 ? 5.167 -3.788 -0.754 1.00 86.50 75 TYR A N 1
ATOM 548 C CA . TYR A 1 75 ? 5.222 -5.205 -1.129 1.00 86.50 75 TYR A CA 1
ATOM 549 C C . TYR A 1 75 ? 5.831 -5.403 -2.524 1.00 86.50 75 TYR A C 1
ATOM 551 O O . TYR A 1 75 ? 6.662 -6.293 -2.712 1.00 86.50 75 TYR A O 1
ATOM 559 N N . LEU A 1 76 ? 5.452 -4.567 -3.493 1.00 84.62 76 LEU A N 1
ATOM 560 C CA . LEU A 1 76 ? 5.972 -4.648 -4.857 1.00 84.62 76 LEU A CA 1
ATOM 561 C C . LEU A 1 76 ? 7.435 -4.222 -4.932 1.00 84.62 76 LEU A C 1
ATOM 563 O O . LEU A 1 76 ? 8.244 -4.974 -5.474 1.00 84.62 76 LEU A O 1
ATOM 567 N N . HIS A 1 77 ? 7.808 -3.098 -4.312 1.00 86.62 77 HIS A N 1
ATOM 568 C CA . HIS A 1 77 ? 9.214 -2.698 -4.223 1.00 86.62 77 HIS A CA 1
ATOM 569 C C . HIS A 1 77 ? 10.068 -3.760 -3.522 1.00 86.62 77 HIS A C 1
ATOM 571 O O . HIS A 1 77 ? 11.142 -4.088 -4.016 1.00 86.62 77 HIS A O 1
ATOM 577 N N . ALA A 1 78 ? 9.572 -4.388 -2.452 1.00 83.00 78 ALA A N 1
ATOM 578 C CA . ALA A 1 78 ? 10.267 -5.482 -1.773 1.00 83.00 78 ALA A CA 1
ATOM 579 C C . ALA A 1 78 ? 10.416 -6.744 -2.643 1.00 83.00 78 ALA A C 1
ATOM 581 O O . ALA A 1 78 ? 11.406 -7.467 -2.513 1.00 83.00 78 ALA A O 1
ATOM 582 N N . ARG A 1 79 ? 9.466 -7.022 -3.548 1.00 79.62 79 ARG A N 1
ATOM 583 C CA . ARG A 1 79 ? 9.565 -8.134 -4.510 1.00 79.62 79 ARG A CA 1
ATOM 584 C C . ARG A 1 79 ? 10.538 -7.854 -5.657 1.0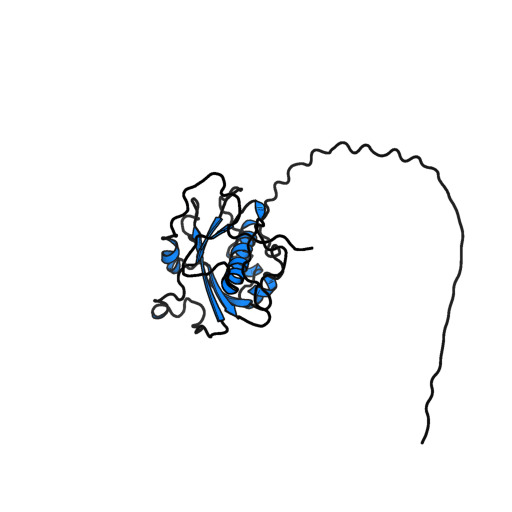0 79.62 79 ARG A C 1
ATOM 586 O O . ARG A 1 79 ? 11.187 -8.798 -6.106 1.00 79.62 79 ARG A O 1
ATOM 593 N N . LEU A 1 80 ? 10.635 -6.605 -6.111 1.00 79.56 80 LEU A N 1
ATOM 594 C CA . LEU A 1 80 ? 11.524 -6.168 -7.198 1.00 79.56 80 LEU A CA 1
ATOM 595 C C . LEU A 1 80 ? 12.972 -5.994 -6.716 1.00 79.56 80 LEU A C 1
ATOM 597 O O . LEU A 1 80 ? 13.900 -6.527 -7.315 1.00 79.56 80 LEU A O 1
ATOM 601 N N . LEU A 1 81 ? 13.159 -5.295 -5.594 1.00 82.38 81 LEU A N 1
ATOM 602 C CA . LEU A 1 81 ? 14.467 -4.917 -5.046 1.00 82.38 81 LEU A CA 1
ATOM 603 C C . LEU A 1 81 ? 15.018 -5.936 -4.032 1.00 82.38 81 LEU A C 1
ATOM 605 O O . LEU A 1 81 ? 16.189 -5.883 -3.669 1.00 82.38 81 LEU A O 1
ATOM 609 N N . GLY A 1 82 ? 14.184 -6.864 -3.553 1.00 77.69 82 GLY A N 1
ATOM 610 C CA . GLY A 1 82 ? 14.560 -7.895 -2.578 1.00 77.69 82 GLY A CA 1
ATOM 611 C C . GLY A 1 82 ? 14.600 -7.435 -1.113 1.00 77.69 82 GLY A C 1
ATOM 612 O O . GLY A 1 82 ? 14.857 -8.267 -0.238 1.00 77.69 82 GLY A O 1
ATOM 613 N N . ASP A 1 83 ? 14.321 -6.158 -0.832 1.00 79.12 83 ASP A N 1
ATOM 614 C CA . ASP A 1 83 ? 14.385 -5.557 0.506 1.00 79.12 83 ASP A CA 1
ATOM 615 C C . ASP A 1 83 ? 12.986 -5.203 1.065 1.00 79.12 83 ASP A C 1
ATOM 617 O O . ASP A 1 83 ? 12.324 -4.308 0.541 1.00 79.12 83 ASP A O 1
ATOM 621 N N . PRO A 1 84 ? 12.502 -5.858 2.140 1.00 68.75 84 PRO A N 1
ATOM 622 C CA . PRO A 1 84 ? 11.264 -5.471 2.819 1.00 68.75 84 PRO A CA 1
ATOM 623 C C . PRO A 1 84 ? 11.422 -4.259 3.760 1.00 68.75 84 PRO A C 1
ATOM 625 O O . PRO A 1 84 ? 10.425 -3.764 4.280 1.00 68.75 84 PRO A O 1
ATOM 628 N N . GLY A 1 85 ? 12.644 -3.780 4.013 1.00 72.44 85 GLY A N 1
ATOM 629 C CA . GLY A 1 85 ? 12.944 -2.669 4.923 1.00 72.44 85 GLY A CA 1
ATOM 630 C C . GLY A 1 85 ? 12.698 -1.265 4.357 1.00 72.44 85 GLY A C 1
ATOM 631 O O . GLY A 1 85 ? 12.852 -0.291 5.091 1.00 72.44 85 GLY A O 1
ATOM 632 N N . LEU A 1 86 ? 12.301 -1.155 3.084 1.00 81.25 86 LEU A N 1
ATOM 633 C CA . LEU A 1 86 ? 12.228 0.105 2.330 1.00 81.25 86 LEU A CA 1
ATOM 634 C C . LEU A 1 86 ? 11.278 1.155 2.930 1.00 81.25 86 LEU A C 1
ATOM 636 O O . LEU A 1 86 ? 11.549 2.350 2.823 1.00 81.25 86 LEU A O 1
ATOM 640 N N . THR A 1 87 ? 10.195 0.721 3.584 1.00 88.56 87 THR A N 1
ATOM 641 C CA . THR A 1 87 ? 9.207 1.614 4.210 1.00 88.56 87 THR A CA 1
ATOM 642 C C . THR A 1 87 ? 9.176 1.427 5.731 1.00 88.56 87 THR A C 1
ATOM 644 O O . THR A 1 87 ? 8.850 0.333 6.212 1.00 88.56 87 THR A O 1
ATOM 647 N N . PRO A 1 88 ? 9.419 2.483 6.532 1.00 93.56 88 PRO A N 1
ATOM 648 C CA . PRO A 1 88 ? 9.375 2.394 7.988 1.00 93.56 88 PRO A CA 1
ATOM 649 C C . PRO A 1 88 ? 8.030 1.874 8.523 1.00 93.56 88 PRO A C 1
ATOM 651 O O . PRO A 1 88 ? 6.964 2.392 8.200 1.00 93.56 88 PRO A O 1
ATOM 654 N N . GLY A 1 89 ? 8.077 0.860 9.392 1.00 91.69 89 GLY A N 1
ATOM 655 C CA . GLY A 1 89 ? 6.894 0.266 10.030 1.00 91.69 89 GLY A CA 1
ATOM 656 C C . GLY A 1 89 ? 6.141 -0.783 9.202 1.00 91.69 89 GLY A C 1
ATOM 657 O O . GLY A 1 89 ? 5.227 -1.407 9.734 1.00 91.69 89 GLY A O 1
ATOM 658 N N . PHE A 1 90 ? 6.524 -1.042 7.948 1.00 90.81 90 PHE A N 1
ATOM 659 C CA . PHE A 1 90 ? 5.841 -2.020 7.088 1.00 90.81 90 PHE A CA 1
ATOM 660 C C . PHE A 1 90 ? 5.904 -3.454 7.636 1.00 90.81 90 PHE A C 1
ATOM 662 O O . PHE A 1 90 ? 4.876 -4.125 7.751 1.00 90.81 90 PHE A O 1
ATOM 669 N N . THR A 1 91 ? 7.089 -3.897 8.069 1.00 87.75 91 THR A N 1
ATOM 670 C CA . THR A 1 91 ? 7.278 -5.206 8.715 1.00 87.75 91 THR A CA 1
ATOM 671 C C . THR A 1 91 ? 6.416 -5.362 9.966 1.00 87.75 91 THR A C 1
ATOM 673 O O . THR A 1 91 ? 5.935 -6.456 10.236 1.00 87.75 91 THR A O 1
ATOM 676 N N . ASP A 1 92 ? 6.185 -4.287 10.724 1.00 89.56 92 ASP A N 1
ATOM 677 C CA . ASP A 1 92 ? 5.335 -4.312 11.920 1.00 89.56 92 ASP A CA 1
ATOM 678 C C . ASP A 1 92 ? 3.854 -4.391 11.546 1.00 89.56 92 ASP A C 1
ATOM 680 O O . ASP A 1 92 ? 3.103 -5.148 12.162 1.00 89.56 92 ASP A O 1
ATOM 684 N N . ALA A 1 93 ? 3.455 -3.655 10.506 1.00 91.19 93 ALA A N 1
ATOM 685 C CA . ALA A 1 93 ? 2.093 -3.643 9.999 1.00 91.19 93 ALA A CA 1
ATOM 686 C C . ALA A 1 93 ? 1.658 -5.019 9.477 1.00 91.19 93 ALA A C 1
ATOM 688 O O . ALA A 1 93 ? 0.520 -5.409 9.722 1.00 91.19 93 ALA A O 1
ATOM 689 N N . ILE A 1 94 ? 2.519 -5.777 8.786 1.00 86.69 94 ILE A N 1
ATOM 690 C CA . ILE A 1 94 ? 2.090 -7.041 8.155 1.00 86.69 94 ILE A CA 1
ATOM 691 C C . ILE A 1 94 ? 2.613 -8.326 8.804 1.00 86.69 94 ILE A C 1
ATOM 693 O O . ILE A 1 94 ? 2.166 -9.404 8.417 1.00 86.69 94 ILE A O 1
ATOM 697 N N . ARG A 1 95 ? 3.468 -8.243 9.834 1.00 80.62 95 ARG A N 1
ATOM 698 C CA . ARG A 1 95 ? 3.958 -9.411 10.599 1.00 80.62 95 ARG A CA 1
ATOM 699 C C . ARG A 1 95 ? 2.885 -10.436 10.996 1.00 80.62 95 ARG A C 1
ATOM 701 O O . ARG A 1 95 ? 3.199 -11.622 10.962 1.00 80.62 95 ARG A O 1
ATOM 708 N N . PRO A 1 96 ? 1.660 -10.037 11.409 1.00 74.50 96 PRO A N 1
ATOM 709 C CA . PRO A 1 96 ? 0.631 -11.004 11.794 1.00 74.50 96 PRO A CA 1
ATOM 710 C C . PRO A 1 96 ? 0.065 -11.805 10.613 1.00 74.50 96 PRO A C 1
ATOM 712 O O . PRO A 1 96 ? -0.460 -12.889 10.837 1.00 74.50 96 PRO A O 1
ATOM 715 N N . ALA A 1 97 ? 0.173 -11.274 9.390 1.00 64.12 97 ALA A N 1
ATOM 716 C CA . ALA A 1 97 ? -0.418 -11.827 8.171 1.00 64.12 97 ALA A CA 1
ATOM 717 C C . ALA A 1 97 ? 0.598 -12.502 7.238 1.00 64.12 97 ALA A C 1
ATOM 719 O O . ALA A 1 97 ? 0.216 -13.348 6.430 1.00 64.12 97 ALA A O 1
ATOM 720 N N . LEU A 1 98 ? 1.877 -12.109 7.304 1.00 71.25 98 LEU A N 1
ATOM 721 C CA . LEU A 1 98 ? 2.885 -12.513 6.328 1.00 71.25 98 LEU A CA 1
ATOM 722 C C . LEU A 1 98 ? 4.253 -12.799 6.961 1.00 71.25 98 LEU A C 1
ATOM 724 O O . LEU A 1 98 ? 4.917 -11.903 7.484 1.00 71.25 98 LEU A O 1
ATOM 728 N N . ASP A 1 99 ? 4.724 -14.039 6.814 1.00 73.56 99 ASP A N 1
ATOM 729 C CA . ASP A 1 99 ? 6.144 -14.365 6.965 1.00 73.56 99 ASP A CA 1
ATOM 730 C C . ASP A 1 99 ? 6.880 -13.971 5.674 1.00 73.56 99 ASP A C 1
ATOM 732 O O . ASP A 1 99 ? 6.758 -14.617 4.627 1.00 73.56 99 ASP A O 1
ATOM 736 N N . PHE A 1 100 ? 7.646 -12.882 5.749 1.00 67.62 100 PHE A N 1
ATOM 737 C CA . PHE A 1 100 ? 8.405 -12.356 4.617 1.00 67.62 100 PHE A CA 1
ATOM 738 C C . PHE A 1 100 ? 9.506 -13.285 4.115 1.00 67.62 100 PHE A C 1
ATOM 740 O O . PHE A 1 100 ? 9.770 -13.317 2.911 1.00 67.62 100 PHE A O 1
ATOM 747 N N . ASP A 1 101 ? 10.156 -14.035 5.003 1.00 69.31 101 ASP A N 1
ATOM 748 C CA . ASP A 1 101 ? 11.217 -14.952 4.604 1.00 69.31 101 ASP A CA 1
ATOM 749 C C . ASP A 1 101 ? 10.622 -16.197 3.943 1.00 69.31 101 ASP A C 1
ATOM 751 O O . ASP A 1 101 ? 11.193 -16.703 2.974 1.00 69.31 101 ASP A O 1
ATOM 755 N N . LEU A 1 102 ? 9.452 -16.659 4.397 1.00 68.38 102 LEU A N 1
ATOM 756 C CA . LEU A 1 102 ? 8.673 -17.686 3.706 1.00 68.38 102 LEU A CA 1
ATOM 757 C C . LEU A 1 102 ? 8.219 -17.207 2.321 1.00 68.38 102 LEU A C 1
ATOM 759 O O . LEU A 1 102 ? 8.384 -17.941 1.349 1.00 68.38 102 LEU A O 1
ATOM 763 N N . MET A 1 103 ? 7.712 -15.976 2.201 1.00 65.00 103 MET A N 1
ATOM 764 C CA . MET A 1 103 ? 7.315 -15.398 0.910 1.00 65.00 103 MET A CA 1
ATOM 765 C C . MET A 1 103 ? 8.494 -15.281 -0.058 1.00 65.00 103 MET A C 1
ATOM 767 O O . MET A 1 103 ? 8.387 -15.747 -1.192 1.00 65.00 103 MET A O 1
ATOM 771 N N . ARG A 1 104 ? 9.638 -14.742 0.392 1.00 66.94 104 ARG A N 1
ATOM 772 C CA . ARG A 1 104 ? 10.859 -14.626 -0.426 1.00 66.94 104 ARG A CA 1
ATOM 773 C C . ARG A 1 104 ? 11.362 -15.999 -0.886 1.00 66.94 104 ARG A C 1
ATOM 775 O O . ARG A 1 104 ? 11.788 -16.141 -2.027 1.00 66.94 104 ARG A O 1
ATOM 782 N N . LYS A 1 105 ? 11.274 -17.026 -0.029 1.00 68.06 105 LYS A N 1
ATOM 783 C CA . LYS A 1 105 ? 11.624 -18.419 -0.374 1.00 68.06 105 LYS A CA 1
ATOM 784 C C . LYS A 1 105 ? 10.630 -19.066 -1.346 1.00 68.06 105 LYS A C 1
ATOM 786 O O . LYS A 1 105 ? 11.056 -19.830 -2.203 1.00 68.06 105 LYS A O 1
ATOM 791 N N . LYS A 1 106 ? 9.327 -18.797 -1.202 1.00 62.62 106 LYS A N 1
ATOM 792 C CA . LYS A 1 106 ? 8.256 -19.453 -1.973 1.00 62.62 106 LYS A CA 1
ATOM 793 C C . LYS A 1 106 ? 8.034 -18.835 -3.355 1.00 62.62 106 LYS A C 1
ATOM 795 O O . LYS A 1 106 ? 7.760 -19.569 -4.297 1.00 62.62 106 LYS A O 1
ATOM 800 N N . PHE A 1 107 ? 8.138 -17.512 -3.468 1.00 59.06 107 PHE A N 1
ATOM 801 C CA . PHE A 1 107 ? 7.839 -16.761 -4.694 1.00 59.06 107 PHE A CA 1
ATOM 802 C C . PHE A 1 107 ? 9.074 -16.122 -5.346 1.00 59.06 107 PHE A C 1
ATOM 804 O O . PHE A 1 107 ? 8.949 -15.535 -6.417 1.00 59.06 107 PHE A O 1
ATOM 811 N N . GLY A 1 108 ? 10.252 -16.232 -4.718 1.00 62.31 108 GLY A N 1
ATOM 812 C CA . GLY A 1 108 ? 11.481 -15.582 -5.173 1.00 62.31 108 GLY A CA 1
ATOM 813 C C . GLY A 1 108 ? 11.434 -14.054 -5.067 1.00 62.31 108 GLY A C 1
ATOM 814 O O . GLY A 1 108 ? 10.494 -13.466 -4.527 1.00 62.31 108 GLY A O 1
ATOM 815 N N . THR A 1 109 ? 12.456 -13.399 -5.620 1.00 60.81 109 THR A N 1
ATOM 816 C CA . THR A 1 109 ? 12.272 -12.050 -6.169 1.00 60.81 109 THR A CA 1
ATOM 817 C C . THR A 1 109 ? 11.433 -12.148 -7.442 1.00 60.81 109 THR A C 1
ATOM 819 O O . THR A 1 109 ? 11.437 -13.185 -8.113 1.00 60.81 109 THR A O 1
ATOM 822 N N . LEU A 1 110 ? 10.743 -11.068 -7.810 1.00 61.50 110 LEU A N 1
ATOM 823 C CA . LEU A 1 110 ? 10.213 -10.923 -9.163 1.00 61.50 110 LEU A CA 1
ATOM 824 C C . LEU A 1 110 ? 11.401 -10.815 -10.129 1.00 61.50 110 LEU A C 1
ATOM 826 O O . LEU A 1 110 ? 11.897 -9.731 -10.408 1.00 61.50 110 LEU A O 1
ATOM 830 N N . LYS A 1 111 ? 11.870 -11.964 -10.631 1.00 52.69 111 LYS A N 1
ATOM 831 C CA . LYS A 1 111 ? 12.736 -12.061 -11.816 1.00 52.69 111 LYS A CA 1
ATOM 832 C C . LYS A 1 111 ? 11.898 -11.873 -13.080 1.00 52.69 111 LYS A C 1
ATOM 834 O O . LYS A 1 111 ? 11.793 -12.765 -13.914 1.00 52.69 111 LYS A O 1
ATOM 839 N N . THR A 1 112 ? 11.228 -10.741 -13.138 1.00 53.72 112 THR A N 1
ATOM 840 C CA . THR A 1 112 ? 10.509 -10.239 -14.301 1.00 53.72 112 THR A CA 1
ATOM 841 C C . THR A 1 112 ? 11.476 -9.503 -15.207 1.00 53.72 112 THR A C 1
ATOM 843 O O . THR A 1 112 ? 12.404 -8.865 -14.710 1.00 53.72 112 THR A O 1
ATOM 846 N N . ASP A 1 113 ? 11.202 -9.504 -16.507 1.00 54.25 113 ASP A N 1
ATOM 847 C CA . ASP A 1 113 ? 11.946 -8.759 -17.534 1.00 54.25 113 ASP A CA 1
ATOM 848 C C . ASP A 1 113 ? 11.706 -7.226 -17.461 1.00 54.25 113 ASP A C 1
ATOM 850 O O . ASP A 1 113 ? 11.794 -6.516 -18.459 1.00 54.25 113 ASP A O 1
ATOM 854 N N . HIS A 1 114 ? 11.386 -6.719 -16.264 1.00 57.47 114 HIS A N 1
ATOM 855 C CA . HIS A 1 114 ? 11.185 -5.308 -15.936 1.00 57.47 114 HIS A CA 1
ATOM 856 C C . HIS A 1 114 ? 12.547 -4.602 -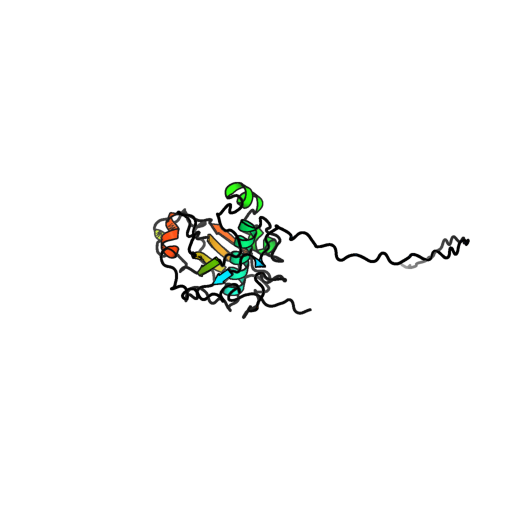15.841 1.00 57.47 114 HIS A C 1
ATOM 858 O O . HIS A 1 114 ? 13.051 -4.342 -14.741 1.00 57.47 114 HIS A O 1
ATOM 864 N N . GLU A 1 115 ? 13.167 -4.327 -16.992 1.00 64.31 115 GLU A N 1
ATOM 865 C CA . GLU A 1 115 ? 14.316 -3.421 -17.075 1.00 64.31 115 GLU A CA 1
ATOM 866 C C . GLU A 1 115 ? 13.858 -1.991 -16.732 1.00 64.31 115 GLU A C 1
ATOM 868 O O . GLU A 1 115 ? 13.026 -1.425 -17.445 1.00 64.31 115 GLU A O 1
ATOM 873 N N . PRO A 1 116 ? 14.360 -1.379 -15.644 1.00 67.12 116 PRO A N 1
ATOM 874 C CA . PRO A 1 116 ? 13.952 -0.030 -15.285 1.00 67.12 116 PRO A CA 1
ATOM 875 C C . PRO A 1 116 ? 14.536 1.031 -16.236 1.00 67.12 116 PRO A C 1
ATOM 877 O O . PRO A 1 116 ? 15.618 0.833 -16.797 1.00 67.12 116 PRO A O 1
ATOM 880 N N . PRO A 1 117 ? 13.894 2.211 -16.348 1.00 67.38 117 PRO A N 1
ATOM 881 C CA . PRO A 1 117 ? 12.760 2.666 -15.538 1.00 67.38 117 PRO A CA 1
ATOM 882 C C . PRO A 1 117 ? 11.403 2.151 -16.046 1.00 67.38 117 PRO A C 1
ATOM 884 O O . PRO A 1 117 ? 11.023 2.426 -17.182 1.00 67.38 117 PRO A O 1
ATOM 887 N N . GLU A 1 118 ? 10.618 1.502 -15.178 1.00 77.94 118 GLU A N 1
ATOM 888 C CA . GLU A 1 118 ? 9.271 1.013 -15.521 1.00 77.94 118 GLU A CA 1
ATOM 889 C C . GLU A 1 118 ? 8.207 1.545 -14.553 1.00 77.94 118 GLU A C 1
ATOM 891 O O . GLU A 1 118 ? 8.323 1.428 -13.333 1.00 77.94 118 GLU A O 1
ATOM 896 N N . THR A 1 119 ? 7.139 2.127 -15.109 1.00 82.75 119 THR A N 1
ATOM 897 C CA . THR A 1 119 ? 5.995 2.611 -14.325 1.00 82.75 119 THR A CA 1
ATOM 898 C C . THR A 1 119 ? 4.990 1.487 -14.112 1.00 82.75 119 THR A C 1
ATOM 900 O O . THR A 1 119 ? 4.404 0.981 -15.066 1.00 82.75 119 THR A O 1
ATOM 903 N N . ILE A 1 120 ? 4.753 1.132 -12.852 1.00 83.69 120 ILE A N 1
ATOM 904 C CA . ILE A 1 120 ? 3.839 0.055 -12.461 1.00 83.69 120 ILE A CA 1
ATOM 905 C C . ILE A 1 120 ? 2.463 0.656 -12.189 1.00 83.69 120 ILE A C 1
ATOM 907 O O . ILE A 1 120 ? 2.335 1.556 -11.354 1.00 83.69 120 ILE A O 1
ATOM 911 N N . TYR A 1 121 ? 1.417 0.141 -12.837 1.00 86.69 121 TYR A N 1
ATOM 912 C CA . TYR A 1 121 ? 0.050 0.593 -12.585 1.00 86.69 121 TYR A CA 1
ATOM 913 C C . TYR A 1 121 ? -0.676 -0.356 -11.631 1.00 86.69 121 TYR A C 1
ATOM 915 O O . TYR A 1 121 ? -0.639 -1.572 -11.799 1.00 86.69 121 TYR A O 1
ATOM 923 N N . LEU A 1 122 ? -1.369 0.199 -10.639 1.00 89.81 122 LEU A N 1
ATOM 924 C CA . LEU A 1 122 ? -2.185 -0.531 -9.670 1.00 89.81 122 LEU A CA 1
ATOM 925 C C . LEU A 1 122 ? -3.628 -0.050 -9.693 1.00 89.81 122 LEU A C 1
ATOM 927 O O . LEU A 1 122 ? -3.905 1.113 -9.980 1.00 89.81 122 LEU A O 1
ATOM 931 N N . PHE A 1 123 ? -4.557 -0.923 -9.323 1.00 90.00 123 PHE A N 1
ATOM 932 C CA . PHE A 1 123 ? -5.932 -0.525 -9.038 1.00 90.00 123 PHE A CA 1
ATOM 933 C C . PHE A 1 123 ? -6.584 -1.442 -8.008 1.00 90.00 123 PHE A C 1
ATOM 935 O O . PHE A 1 123 ? -6.223 -2.610 -7.866 1.00 90.00 123 PHE A O 1
ATOM 942 N N . ALA A 1 124 ? -7.561 -0.903 -7.280 1.00 90.44 124 ALA A N 1
ATOM 943 C CA . ALA A 1 124 ? -8.371 -1.684 -6.358 1.00 90.44 124 ALA A CA 1
ATOM 944 C C . ALA A 1 124 ? -9.528 -2.349 -7.116 1.00 90.44 124 ALA A C 1
ATOM 946 O O . ALA A 1 124 ? -10.402 -1.671 -7.665 1.00 90.44 124 ALA A O 1
ATOM 947 N N . ALA A 1 125 ? -9.548 -3.678 -7.130 1.00 86.38 125 ALA A N 1
ATOM 948 C CA . ALA A 1 125 ? -10.700 -4.446 -7.580 1.00 86.38 125 ALA A CA 1
ATOM 949 C C . ALA A 1 125 ? -11.846 -4.354 -6.550 1.00 86.38 125 ALA A C 1
ATOM 951 O O . ALA A 1 125 ? -11.591 -4.108 -5.366 1.00 86.38 125 ALA A O 1
ATOM 952 N N . PRO A 1 126 ? -13.111 -4.577 -6.956 1.00 81.00 126 PRO A N 1
ATOM 953 C CA . PRO A 1 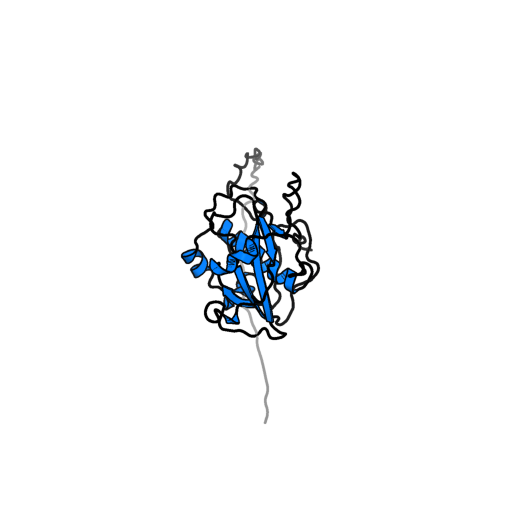126 ? -14.215 -4.684 -6.008 1.00 81.00 126 PRO A CA 1
ATOM 954 C C . PRO A 1 126 ? -13.966 -5.817 -5.002 1.00 81.00 126 PRO A C 1
ATOM 956 O O . PRO A 1 126 ? -13.533 -6.908 -5.389 1.00 81.00 126 PRO A O 1
ATOM 959 N N . PHE A 1 127 ? -14.264 -5.575 -3.725 1.00 76.06 127 PHE A N 1
ATOM 960 C CA . PHE A 1 127 ? -14.175 -6.562 -2.647 1.00 76.06 127 PHE A CA 1
ATOM 961 C C . PHE A 1 127 ? -15.251 -6.272 -1.575 1.00 76.06 127 PHE A C 1
ATOM 963 O O . PHE A 1 127 ? -15.453 -5.094 -1.270 1.00 76.06 127 PHE A O 1
ATOM 970 N N . PRO A 1 128 ? -15.921 -7.272 -0.959 1.00 65.94 128 PRO A N 1
ATOM 971 C CA . PRO A 1 128 ? -15.765 -8.725 -1.127 1.00 65.94 128 PRO A CA 1
ATOM 972 C C . PRO A 1 128 ? -16.108 -9.266 -2.526 1.00 65.94 128 PRO A C 1
ATOM 974 O O . PRO A 1 128 ? -16.586 -8.554 -3.409 1.00 65.94 128 PRO A O 1
ATOM 977 N N . TYR A 1 129 ? -15.773 -10.536 -2.750 1.00 63.28 129 TYR A N 1
ATOM 978 C CA . TYR A 1 129 ? -16.089 -11.267 -3.975 1.00 63.28 129 TYR A CA 1
ATOM 979 C C . TYR A 1 129 ? -17.451 -11.951 -3.821 1.00 63.28 129 TYR A C 1
ATOM 981 O O . TYR A 1 129 ? -17.634 -12.743 -2.903 1.00 63.28 129 TYR A O 1
ATOM 989 N N . ASP A 1 130 ? -18.413 -11.649 -4.692 1.00 55.19 130 ASP A N 1
ATOM 990 C CA . ASP A 1 130 ? -19.816 -12.058 -4.508 1.00 55.19 130 ASP A CA 1
ATOM 991 C C . ASP A 1 130 ? -20.016 -13.587 -4.551 1.00 55.19 130 ASP A C 1
ATOM 993 O O . ASP A 1 130 ? -20.903 -14.111 -3.882 1.00 55.19 130 ASP A O 1
ATOM 997 N N . HIS A 1 131 ? -19.128 -14.316 -5.239 1.00 52.22 131 HIS A N 1
ATOM 998 C CA . HIS A 1 131 ? -19.099 -15.787 -5.264 1.00 52.22 131 HIS A CA 1
ATOM 999 C C . HIS A 1 131 ? -18.225 -16.414 -4.156 1.00 52.22 131 HIS A C 1
ATOM 1001 O O . HIS A 1 131 ? -17.885 -17.593 -4.217 1.00 52.22 131 HIS A O 1
ATOM 1007 N N . LEU A 1 132 ? -17.887 -15.671 -3.091 1.00 51.22 132 LEU A N 1
ATOM 1008 C CA . LEU A 1 132 ? -17.297 -16.241 -1.863 1.00 51.22 132 LEU A CA 1
ATOM 1009 C C . LEU A 1 132 ? -18.143 -17.373 -1.257 1.00 51.22 132 LEU A C 1
ATOM 1011 O O . LEU A 1 132 ? -17.614 -18.228 -0.552 1.00 51.22 132 LEU A O 1
ATOM 1015 N N . ALA A 1 133 ? -19.450 -17.372 -1.533 1.00 46.25 133 ALA A N 1
ATOM 1016 C CA . ALA A 1 133 ? -20.369 -18.431 -1.134 1.00 46.25 133 ALA A CA 1
ATOM 1017 C C . ALA A 1 133 ? -20.078 -19.777 -1.825 1.00 46.25 133 ALA A C 1
ATOM 1019 O O . ALA A 1 133 ? -20.318 -20.822 -1.223 1.00 46.25 133 ALA A O 1
ATOM 1020 N N . ASP A 1 134 ? -19.546 -19.757 -3.052 1.00 47.78 134 ASP A N 1
ATOM 1021 C CA . ASP A 1 134 ? -19.329 -20.962 -3.854 1.00 47.78 134 ASP A CA 1
ATOM 1022 C C . ASP A 1 134 ? -18.007 -21.663 -3.490 1.00 47.78 134 ASP A C 1
ATOM 1024 O O . ASP A 1 134 ? -17.932 -22.892 -3.554 1.00 47.78 134 ASP A O 1
ATOM 1028 N N . HIS A 1 135 ? -16.959 -20.921 -3.096 1.00 49.28 135 HIS A N 1
ATOM 1029 C CA . HIS A 1 135 ? -15.627 -21.453 -2.729 1.00 49.28 135 HIS A CA 1
ATOM 1030 C C . HIS A 1 135 ? -15.146 -20.932 -1.346 1.00 49.28 135 HIS A C 1
ATOM 1032 O O . HIS A 1 135 ? -14.146 -20.213 -1.252 1.00 49.28 135 HIS A O 1
ATOM 1038 N N . PRO A 1 136 ? -15.828 -21.289 -0.236 1.00 46.34 136 PRO A N 1
ATOM 1039 C CA . PRO A 1 136 ? -15.584 -20.714 1.096 1.00 46.34 136 PRO A CA 1
ATOM 1040 C C . PRO A 1 136 ? -14.262 -21.138 1.767 1.00 46.34 136 PRO A C 1
ATOM 1042 O O . PRO A 1 136 ? -13.917 -20.607 2.823 1.00 46.34 136 PRO A O 1
ATOM 1045 N N . THR A 1 137 ? -13.527 -22.101 1.204 1.00 46.59 137 THR A N 1
ATOM 1046 C CA . THR A 1 137 ? -12.247 -22.597 1.743 1.00 46.59 137 THR A CA 1
ATOM 1047 C C . THR A 1 137 ? -11.031 -21.810 1.271 1.00 46.59 137 THR A C 1
ATOM 1049 O O . THR A 1 137 ? -10.011 -21.799 1.961 1.00 46.59 137 THR A O 1
ATOM 1052 N N . ASP A 1 138 ? -11.133 -21.146 0.119 1.00 47.06 138 ASP A N 1
ATOM 1053 C CA . ASP A 1 138 ? -9.959 -20.684 -0.631 1.00 47.06 138 ASP A CA 1
ATOM 1054 C C . ASP A 1 138 ? -9.644 -19.204 -0.368 1.00 47.06 138 ASP A C 1
ATOM 1056 O O . ASP A 1 138 ? -8.544 -18.731 -0.658 1.00 47.06 138 ASP A O 1
ATOM 1060 N N . ILE A 1 139 ? -10.576 -18.488 0.274 1.00 48.97 139 ILE A N 1
ATOM 1061 C CA . ILE A 1 139 ? -10.358 -17.141 0.801 1.00 48.97 139 ILE A CA 1
ATOM 1062 C C . ILE A 1 139 ? -10.421 -17.162 2.335 1.00 48.97 139 ILE A C 1
ATOM 1064 O O . ILE A 1 139 ? -11.483 -17.008 2.934 1.00 48.97 139 ILE A O 1
ATOM 1068 N N . GLY A 1 140 ? -9.253 -17.340 2.963 1.00 46.66 140 GLY A N 1
ATOM 1069 C CA . GLY A 1 140 ? -8.926 -16.825 4.303 1.00 46.66 140 GLY A CA 1
ATOM 1070 C C . GLY A 1 140 ? -10.011 -16.967 5.376 1.00 46.66 140 GLY A C 1
ATOM 1071 O O . GLY A 1 140 ? -10.512 -15.962 5.871 1.00 46.66 140 GLY A O 1
ATOM 1072 N N . GLN A 1 141 ? -10.375 -18.210 5.713 1.00 45.66 141 GLN A N 1
ATOM 1073 C CA . GLN A 1 141 ? -11.206 -18.587 6.872 1.00 45.66 141 GLN A CA 1
ATOM 1074 C C . GLN A 1 141 ? -12.396 -17.661 7.209 1.00 45.66 141 GLN A C 1
ATOM 1076 O O . GLN A 1 141 ? -12.618 -17.328 8.373 1.00 45.66 141 GLN A O 1
ATOM 1081 N N . GLY A 1 142 ? -13.221 -17.300 6.219 1.00 46.78 142 GLY A N 1
ATOM 1082 C CA . GLY A 1 142 ? -14.594 -16.831 6.468 1.00 46.78 142 GLY A CA 1
ATOM 1083 C C . GLY A 1 142 ? -14.726 -15.637 7.425 1.00 46.78 142 GLY A C 1
ATOM 1084 O O . GLY A 1 142 ? -15.711 -15.538 8.160 1.00 46.78 142 GLY A O 1
ATOM 1085 N N . HIS A 1 143 ? -13.737 -14.740 7.462 1.00 52.88 143 HIS A N 1
ATOM 1086 C CA . HIS A 1 143 ? -13.759 -13.590 8.357 1.00 52.88 143 HIS A CA 1
ATOM 1087 C C . HIS A 1 143 ? -14.792 -12.547 7.913 1.00 52.88 143 HIS A C 1
ATOM 1089 O O . HIS A 1 143 ? -14.517 -11.674 7.090 1.00 52.88 143 HIS A O 1
ATOM 1095 N N . THR A 1 144 ? -15.982 -12.593 8.523 1.00 63.47 144 THR A N 1
ATOM 1096 C CA . THR A 1 144 ? -16.971 -11.510 8.455 1.00 63.47 144 THR A CA 1
ATOM 1097 C C . THR A 1 144 ? -16.300 -10.185 8.809 1.00 63.47 144 THR A C 1
ATOM 1099 O O . THR A 1 144 ? -15.830 -10.006 9.937 1.00 63.47 144 THR A O 1
ATOM 1102 N N . LEU A 1 145 ? -16.269 -9.245 7.860 1.00 73.44 145 LEU A N 1
ATOM 1103 C CA . LEU A 1 145 ? -15.705 -7.915 8.078 1.00 73.44 145 LEU A CA 1
ATOM 1104 C C . LEU A 1 145 ? -16.502 -7.189 9.169 1.00 73.44 145 LEU A C 1
ATOM 1106 O O . LEU A 1 145 ? -17.620 -6.724 8.954 1.00 73.44 145 LEU A O 1
ATOM 1110 N N . THR A 1 146 ? -15.921 -7.103 10.364 1.00 82.12 146 THR A N 1
ATOM 1111 C CA . THR A 1 146 ? -16.457 -6.275 11.448 1.00 82.12 146 THR A CA 1
ATOM 1112 C C . THR A 1 146 ? -16.110 -4.803 11.190 1.00 82.12 146 THR A C 1
ATOM 1114 O O . THR A 1 146 ? -15.175 -4.523 10.441 1.00 82.12 146 THR A O 1
ATOM 1117 N N . PRO A 1 147 ? -16.781 -3.826 11.831 1.00 84.44 147 PRO A N 1
ATOM 1118 C CA . PRO A 1 147 ? -16.465 -2.403 11.637 1.00 84.44 147 PRO A CA 1
ATOM 1119 C C . PRO A 1 147 ? -14.994 -2.033 11.920 1.00 84.44 147 PRO A C 1
ATOM 1121 O O . PRO A 1 147 ? -14.451 -1.098 11.328 1.00 84.44 147 PRO A O 1
ATOM 1124 N N . GLY A 1 148 ? -14.332 -2.796 12.799 1.00 90.50 148 GLY A N 1
ATOM 1125 C CA . GLY A 1 148 ? -12.907 -2.669 13.116 1.00 90.50 148 GLY A CA 1
ATOM 1126 C C . GLY A 1 148 ? -11.960 -3.342 12.115 1.00 90.50 148 GLY A C 1
ATOM 1127 O O . GLY A 1 148 ? -10.761 -3.391 12.382 1.00 90.50 148 GLY A O 1
ATOM 1128 N N . MET A 1 149 ? -12.457 -3.871 10.994 1.00 89.62 149 MET A N 1
ATOM 1129 C CA . MET A 1 149 ? -11.654 -4.496 9.942 1.00 89.62 149 MET A CA 1
ATOM 1130 C C . MET A 1 149 ? -11.916 -3.867 8.573 1.00 89.62 149 MET A C 1
ATOM 1132 O O . MET A 1 149 ? -13.014 -3.394 8.276 1.00 89.62 149 MET A O 1
ATOM 1136 N N . GLY A 1 150 ? -10.888 -3.874 7.734 1.00 90.06 150 GLY A N 1
ATOM 1137 C CA . GLY A 1 150 ? -10.972 -3.574 6.312 1.00 90.06 150 GLY A CA 1
ATOM 1138 C C . GLY A 1 150 ? -10.349 -4.697 5.491 1.00 90.06 150 GLY A C 1
ATOM 1139 O O . GLY A 1 150 ? -9.748 -5.627 6.031 1.00 90.06 150 GLY A O 1
ATOM 1140 N N . ALA A 1 151 ? -10.513 -4.611 4.178 1.00 87.75 151 ALA A N 1
ATOM 1141 C CA . ALA A 1 151 ? -9.909 -5.525 3.223 1.00 87.75 151 ALA A CA 1
ATOM 1142 C C . ALA A 1 151 ? -9.633 -4.793 1.910 1.00 87.75 151 ALA A C 1
ATOM 1144 O O . ALA A 1 151 ? -10.248 -3.761 1.633 1.00 87.75 151 ALA A O 1
ATOM 1145 N N . ALA A 1 152 ? -8.702 -5.317 1.121 1.00 88.69 152 ALA A N 1
ATOM 1146 C CA . ALA A 1 152 ? -8.398 -4.818 -0.212 1.00 88.69 152 ALA A CA 1
ATOM 1147 C C . ALA A 1 152 ? -7.993 -5.967 -1.138 1.00 88.69 152 ALA A C 1
ATOM 1149 O O . ALA A 1 152 ? -7.411 -6.956 -0.697 1.00 88.69 152 ALA A O 1
ATOM 1150 N N . ALA A 1 153 ? -8.289 -5.800 -2.423 1.00 86.88 153 ALA A N 1
ATOM 1151 C CA . ALA A 1 153 ? -7.911 -6.702 -3.500 1.00 86.88 153 ALA A CA 1
ATOM 1152 C C . ALA A 1 153 ? -7.230 -5.848 -4.582 1.00 86.88 153 ALA A C 1
ATOM 1154 O O . ALA A 1 153 ? -7.884 -5.009 -5.203 1.00 86.88 153 ALA A O 1
ATOM 1155 N N . ILE A 1 154 ? -5.909 -5.981 -4.733 1.00 88.81 154 ILE A N 1
ATOM 1156 C CA . ILE A 1 154 ? -5.086 -5.069 -5.541 1.00 88.81 154 ILE A CA 1
ATOM 1157 C C . ILE A 1 154 ? -4.587 -5.774 -6.794 1.00 88.81 154 ILE A C 1
ATOM 1159 O O . ILE A 1 154 ? -3.880 -6.772 -6.696 1.00 88.81 154 ILE A O 1
ATOM 1163 N N . CYS A 1 155 ? -4.954 -5.232 -7.953 1.00 86.88 155 CYS A N 1
ATOM 1164 C CA . CYS A 1 155 ? -4.539 -5.693 -9.273 1.00 86.88 155 CYS A CA 1
ATOM 1165 C C . CYS A 1 155 ? -3.343 -4.889 -9.795 1.00 86.88 155 CYS A C 1
ATOM 1167 O O . CYS A 1 155 ? -3.232 -3.692 -9.518 1.00 86.88 155 CYS A O 1
ATOM 1169 N N . ILE A 1 156 ? -2.517 -5.531 -10.626 1.00 83.56 156 ILE A N 1
ATOM 1170 C CA . ILE A 1 156 ? -1.449 -4.892 -11.406 1.00 83.56 156 ILE A CA 1
ATOM 1171 C C . ILE A 1 156 ? -1.888 -4.769 -12.874 1.00 83.56 156 ILE A C 1
ATOM 1173 O O . ILE A 1 156 ? -2.419 -5.719 -13.459 1.00 83.56 156 ILE A O 1
ATOM 1177 N N . ALA A 1 157 ? -1.641 -3.603 -13.466 1.00 76.81 157 ALA A N 1
ATOM 1178 C CA . ALA A 1 157 ? -1.788 -3.305 -14.886 1.00 76.81 157 ALA A CA 1
ATOM 1179 C C . ALA A 1 157 ? -0.449 -2.815 -15.471 1.00 76.81 157 ALA A C 1
ATOM 1181 O O . ALA A 1 157 ? 0.370 -2.215 -14.776 1.00 76.81 157 ALA A O 1
ATOM 1182 N N . GLY A 1 158 ? -0.236 -3.062 -16.761 1.00 66.06 158 GLY A N 1
ATOM 1183 C CA . GLY A 1 158 ? 0.974 -2.674 -17.486 1.00 66.06 158 GLY A CA 1
ATOM 1184 C C . GLY A 1 158 ? 1.033 -3.335 -18.868 1.00 66.06 158 GLY A C 1
ATOM 1185 O O . GLY A 1 158 ? 0.152 -4.138 -19.181 1.00 66.06 158 GLY A O 1
ATOM 1186 N N . PRO A 1 159 ? 2.041 -3.007 -19.697 1.00 52.25 159 PRO A N 1
ATOM 1187 C CA . PRO A 1 159 ? 2.250 -3.622 -21.011 1.00 52.25 159 PRO A CA 1
ATOM 1188 C C . PRO A 1 159 ? 2.916 -5.007 -20.934 1.00 52.25 159 PRO A C 1
ATOM 1190 O O . PRO A 1 159 ? 2.695 -5.833 -21.816 1.00 52.25 159 PRO A O 1
ATOM 1193 N N . HIS A 1 160 ? 3.677 -5.280 -19.867 1.00 53.59 160 HIS A N 1
ATOM 1194 C CA . HIS A 1 160 ? 4.321 -6.570 -19.603 1.00 53.59 160 HIS A CA 1
ATOM 1195 C C . HIS A 1 160 ? 3.866 -7.178 -18.263 1.00 53.59 160 HIS A C 1
ATOM 1197 O O . HIS A 1 160 ? 4.700 -7.429 -17.391 1.00 53.59 160 HIS A O 1
ATOM 1203 N N . PRO A 1 161 ? 2.561 -7.442 -18.044 1.00 51.34 161 PRO A N 1
ATOM 1204 C CA . PRO A 1 161 ? 2.199 -8.368 -16.983 1.00 51.34 161 PRO A CA 1
ATOM 1205 C C . PRO A 1 161 ? 2.840 -9.720 -17.348 1.00 51.34 161 PRO A C 1
ATOM 1207 O O . PRO A 1 161 ? 2.778 -10.115 -18.520 1.00 51.34 161 PRO A O 1
ATOM 1210 N N . PRO A 1 162 ? 3.460 -10.452 -16.403 1.00 46.25 162 PRO A N 1
ATOM 1211 C CA . PRO A 1 162 ? 3.898 -11.816 -16.683 1.00 46.25 162 PRO A CA 1
ATOM 1212 C C . PRO A 1 162 ? 2.701 -12.587 -17.246 1.00 46.25 162 PRO A C 1
ATOM 1214 O O . PRO A 1 162 ? 1.590 -12.401 -16.753 1.00 46.25 162 PRO A O 1
ATOM 1217 N N . ALA A 1 163 ? 2.896 -13.427 -18.266 1.00 43.25 163 ALA A N 1
ATOM 1218 C CA . ALA A 1 163 ? 1.820 -13.931 -19.140 1.00 43.25 163 ALA A CA 1
ATOM 1219 C C . ALA A 1 163 ? 0.718 -14.798 -18.468 1.00 43.25 163 ALA A C 1
ATOM 1221 O O . ALA A 1 163 ? -0.128 -15.369 -19.156 1.00 43.25 163 ALA A O 1
ATOM 1222 N N . THR A 1 164 ? 0.724 -14.906 -17.138 1.00 41.72 164 THR A N 1
ATOM 1223 C CA . THR A 1 164 ? -0.283 -15.556 -16.285 1.00 41.72 164 THR A CA 1
ATOM 1224 C C . THR A 1 164 ? -0.734 -14.705 -15.086 1.00 41.72 164 THR A C 1
ATOM 1226 O O . THR A 1 164 ? -1.686 -15.085 -14.410 1.00 41.72 164 THR A O 1
ATOM 1229 N N . ASP A 1 165 ? -0.078 -13.572 -14.811 1.00 50.56 165 ASP A N 1
ATOM 1230 C CA . ASP A 1 165 ? -0.156 -12.834 -13.547 1.00 50.56 165 ASP A CA 1
ATOM 1231 C C . ASP A 1 165 ? -0.513 -11.350 -13.763 1.00 50.56 165 ASP A C 1
ATOM 1233 O O . ASP A 1 165 ? 0.291 -10.441 -13.535 1.00 50.56 165 ASP A O 1
ATOM 1237 N N . HIS A 1 166 ? -1.793 -11.076 -14.022 1.00 53.34 166 HIS A N 1
ATOM 1238 C CA . HIS A 1 166 ? -2.405 -9.898 -13.402 1.00 53.34 166 HIS A CA 1
ATOM 1239 C C . HIS A 1 166 ? -2.480 -10.156 -11.891 1.00 53.34 166 HIS A C 1
ATOM 1241 O O . HIS A 1 166 ? -3.516 -10.575 -11.373 1.00 53.34 166 HIS A O 1
ATOM 1247 N N . ALA A 1 167 ? -1.345 -10.016 -11.199 1.00 59.25 167 ALA A N 1
ATOM 1248 C CA . ALA A 1 167 ? -1.173 -10.540 -9.851 1.00 59.25 167 ALA A CA 1
ATOM 1249 C C . ALA A 1 167 ? -2.078 -9.815 -8.849 1.00 59.25 167 ALA A C 1
ATOM 1251 O O . ALA A 1 167 ? -1.706 -8.783 -8.290 1.00 59.25 167 ALA A O 1
ATOM 1252 N N . LEU A 1 168 ? -3.250 -10.396 -8.592 1.00 64.00 168 LEU A N 1
ATOM 1253 C CA . LEU A 1 168 ? -4.083 -10.000 -7.475 1.00 64.00 168 LEU A CA 1
ATOM 1254 C C . LEU A 1 168 ? -3.391 -10.433 -6.183 1.00 64.00 168 LEU A C 1
ATOM 1256 O O . LEU A 1 168 ? -3.182 -11.625 -5.966 1.00 64.00 168 LEU A O 1
ATOM 1260 N N . PHE A 1 169 ? -3.091 -9.495 -5.294 1.00 77.50 169 PHE A N 1
ATOM 1261 C CA . PHE A 1 169 ? -2.920 -9.834 -3.884 1.00 77.50 169 PHE A CA 1
ATOM 1262 C C . PHE A 1 169 ? -4.070 -9.241 -3.080 1.00 77.50 169 PHE A C 1
ATOM 1264 O O . PHE A 1 169 ? -4.456 -8.080 -3.246 1.00 77.50 169 PHE A O 1
ATOM 1271 N N . PHE A 1 170 ? -4.636 -10.081 -2.221 1.00 80.00 170 PHE A N 1
ATOM 1272 C CA . PHE A 1 170 ? -5.700 -9.714 -1.303 1.00 80.00 170 PHE A CA 1
ATOM 1273 C C . PHE A 1 170 ? -5.179 -9.795 0.127 1.00 80.00 170 PHE A C 1
ATOM 1275 O O . PHE A 1 170 ? -4.420 -10.702 0.482 1.00 80.00 170 PHE A O 1
ATOM 1282 N N . PHE A 1 171 ? -5.628 -8.860 0.957 1.00 84.19 171 PHE A N 1
ATOM 1283 C CA . PHE A 1 171 ? -5.377 -8.897 2.387 1.00 84.19 171 PHE A CA 1
ATOM 1284 C C . PHE A 1 171 ? -6.519 -8.263 3.179 1.00 84.19 171 PHE A C 1
ATOM 1286 O O . PHE A 1 171 ? -7.184 -7.324 2.730 1.00 84.19 171 PHE A O 1
ATOM 1293 N N . THR A 1 172 ? -6.707 -8.763 4.396 1.00 86.94 172 THR A N 1
ATOM 1294 C CA . THR A 1 172 ? -7.543 -8.152 5.435 1.00 86.94 172 THR A CA 1
ATOM 1295 C C . THR A 1 172 ? -6.657 -7.390 6.420 1.00 86.94 172 THR A C 1
ATOM 1297 O O . THR A 1 172 ? -5.462 -7.664 6.558 1.00 86.94 172 THR A O 1
ATOM 1300 N N . TYR A 1 173 ? -7.226 -6.418 7.129 1.00 91.69 173 TYR A N 1
ATOM 1301 C CA . TYR A 1 173 ? -6.503 -5.645 8.136 1.00 91.69 173 TYR A CA 1
ATOM 1302 C C . TYR A 1 173 ? -7.399 -5.156 9.273 1.00 91.69 173 TYR A C 1
ATOM 1304 O O . TYR A 1 173 ? -8.597 -4.938 9.106 1.00 91.69 173 TYR A O 1
ATOM 1312 N N . ARG A 1 174 ? -6.800 -4.958 10.450 1.00 93.31 174 ARG A N 1
ATOM 1313 C CA . ARG A 1 174 ? -7.430 -4.407 11.656 1.00 93.31 174 ARG A CA 1
ATOM 1314 C C . ARG A 1 174 ? -7.174 -2.912 11.772 1.00 93.31 174 ARG A C 1
ATOM 1316 O O . ARG A 1 174 ? -6.035 -2.453 11.701 1.00 93.31 174 ARG A O 1
ATOM 1323 N N . ARG A 1 175 ? -8.249 -2.172 12.033 1.00 95.69 175 ARG A N 1
ATOM 1324 C CA . ARG A 1 175 ? -8.263 -0.732 12.297 1.00 95.69 175 ARG A CA 1
ATOM 1325 C C . ARG A 1 175 ? -8.138 -0.471 13.799 1.00 95.69 175 ARG A C 1
ATOM 1327 O O . ARG A 1 175 ? -9.132 -0.234 14.483 1.00 95.69 175 ARG A O 1
ATOM 1334 N N . THR A 1 176 ? -6.922 -0.540 14.329 1.00 94.38 176 THR A N 1
ATOM 1335 C CA . THR A 1 176 ? -6.638 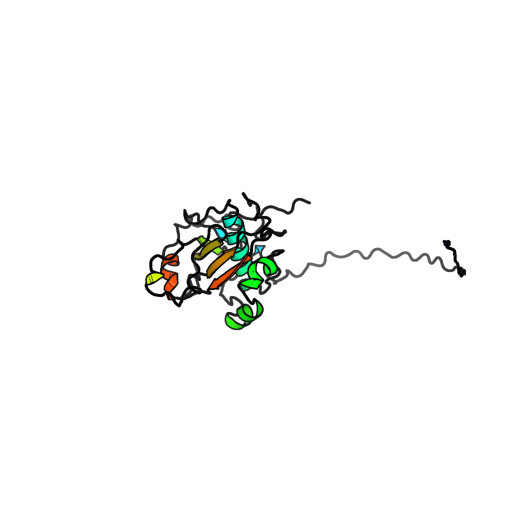-0.408 15.771 1.00 94.38 176 THR A CA 1
ATOM 1336 C C . THR A 1 176 ? -5.787 0.817 16.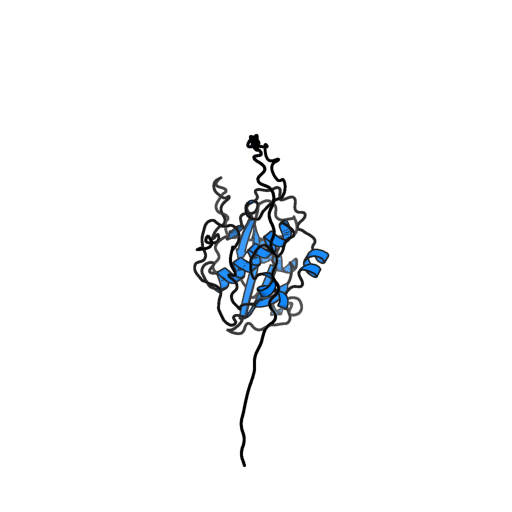101 1.00 94.38 176 THR A C 1
ATOM 1338 O O . THR A 1 176 ? -4.938 1.214 15.316 1.00 94.38 176 THR A O 1
ATOM 1341 N N . GLY A 1 177 ? -5.984 1.417 17.281 1.00 95.50 177 GLY A N 1
ATOM 1342 C CA . GLY A 1 177 ? -5.131 2.500 17.796 1.00 95.50 177 GLY A CA 1
ATOM 1343 C C . GLY A 1 177 ? -5.050 3.742 16.893 1.00 95.50 177 GLY A C 1
ATOM 1344 O O . GLY A 1 177 ? -6.060 4.193 16.349 1.00 95.50 177 GLY A O 1
ATOM 1345 N N . LYS A 1 178 ? -3.849 4.326 16.761 1.00 97.12 178 LYS A N 1
ATOM 1346 C CA . LYS A 1 178 ? -3.601 5.485 15.891 1.00 97.12 178 LYS A CA 1
ATOM 1347 C C . LYS A 1 178 ? -3.800 5.078 14.421 1.00 97.12 178 LYS A C 1
ATOM 1349 O O . LYS A 1 178 ? -3.088 4.186 13.959 1.00 97.12 178 LYS A O 1
ATOM 1354 N N . PRO A 1 179 ? -4.703 5.730 13.669 1.00 96.94 179 PRO A N 1
ATOM 1355 C CA . PRO A 1 179 ? -4.883 5.421 12.261 1.00 96.94 179 PRO A CA 1
ATOM 1356 C C . PRO A 1 179 ? -3.745 5.979 11.388 1.00 96.94 179 PRO A C 1
ATOM 1358 O O . PRO A 1 179 ? -3.051 6.916 11.805 1.00 96.94 179 PRO A O 1
ATOM 1361 N N . PRO A 1 180 ? -3.621 5.470 10.152 1.00 97.50 180 PRO A N 1
ATOM 1362 C CA . PRO A 1 180 ? -2.904 6.127 9.067 1.00 97.50 180 PRO A CA 1
ATOM 1363 C C . PRO A 1 180 ? -3.305 7.603 8.901 1.00 97.50 180 PRO A C 1
ATOM 1365 O O . PRO A 1 180 ? -4.453 7.973 9.197 1.00 97.50 180 PRO A O 1
ATOM 1368 N N . PRO A 1 181 ? -2.397 8.464 8.410 1.00 97.06 181 PRO A N 1
ATOM 1369 C CA . PRO A 1 181 ? -2.757 9.812 7.988 1.00 97.06 181 PRO A CA 1
ATOM 1370 C C . PRO A 1 181 ? -3.675 9.773 6.752 1.00 97.06 181 PRO A C 1
ATOM 1372 O O . PRO A 1 181 ? -3.755 8.768 6.054 1.00 97.06 181 PRO A O 1
ATOM 1375 N N . THR A 1 182 ? -4.387 10.867 6.485 1.00 96.69 182 THR A N 1
ATOM 1376 C CA . THR A 1 182 ? -5.182 11.055 5.258 1.00 96.69 182 THR A CA 1
ATOM 1377 C C . THR A 1 182 ? -4.459 11.978 4.280 1.00 96.69 182 THR A C 1
ATOM 1379 O O . THR A 1 182 ? -3.451 12.598 4.626 1.00 96.69 182 THR A O 1
ATOM 1382 N N . ASN A 1 183 ? -4.987 12.093 3.061 1.00 94.81 183 ASN A N 1
ATOM 1383 C CA . ASN A 1 183 ? -4.546 13.032 2.029 1.00 94.81 183 ASN A CA 1
ATOM 1384 C C . ASN A 1 183 ? -3.040 12.947 1.727 1.00 94.81 183 ASN A C 1
ATOM 1386 O O . ASN A 1 183 ? -2.399 13.964 1.476 1.00 94.81 183 ASN A O 1
ATOM 1390 N N . GLN A 1 184 ? -2.454 11.746 1.771 1.00 93.75 184 GLN A N 1
ATOM 1391 C CA . GLN A 1 184 ? -1.031 11.549 1.490 1.00 93.75 184 GLN A CA 1
ATOM 1392 C C . GLN A 1 184 ? -0.765 11.631 -0.016 1.00 93.75 184 GLN A C 1
ATOM 1394 O O . GLN A 1 184 ? -1.168 10.751 -0.777 1.00 93.75 184 GLN A O 1
ATOM 1399 N N . HIS A 1 185 ? -0.093 12.702 -0.430 1.00 92.31 185 HIS A N 1
ATOM 1400 C CA . HIS A 1 185 ? 0.306 12.971 -1.807 1.00 92.31 185 HIS A CA 1
ATOM 1401 C C . HIS A 1 185 ? 1.656 13.700 -1.822 1.00 92.31 185 HIS A C 1
ATOM 1403 O O . HIS A 1 185 ? 2.015 14.381 -0.862 1.00 92.31 185 HIS A O 1
ATOM 1409 N N . GLY A 1 186 ? 2.403 13.562 -2.914 1.00 92.00 186 GLY A N 1
ATOM 1410 C CA . GLY A 1 186 ? 3.684 14.232 -3.117 1.00 92.00 186 GLY A CA 1
ATOM 1411 C C . GLY A 1 186 ? 4.522 13.533 -4.192 1.00 92.00 186 GLY A C 1
ATOM 1412 O O . GLY A 1 186 ? 4.005 12.647 -4.871 1.00 92.00 186 GLY A O 1
ATOM 1413 N N . PRO A 1 187 ? 5.792 13.934 -4.374 1.00 90.88 187 PRO A N 1
ATOM 1414 C CA . PRO A 1 187 ? 6.643 13.439 -5.455 1.00 90.88 187 PRO A CA 1
ATOM 1415 C C . PRO A 1 187 ? 7.448 12.176 -5.103 1.00 90.88 187 PRO A C 1
ATOM 1417 O O . PRO A 1 187 ? 8.182 11.684 -5.954 1.00 90.88 187 PRO A O 1
ATOM 1420 N N . GLN A 1 188 ? 7.397 11.674 -3.863 1.00 91.81 188 GLN A N 1
ATOM 1421 C CA . GLN A 1 188 ? 8.203 10.521 -3.443 1.00 91.81 188 GLN A CA 1
ATOM 1422 C C . GLN A 1 188 ? 7.545 9.193 -3.838 1.00 91.81 188 GLN A C 1
ATOM 1424 O O . GLN A 1 188 ? 6.333 9.036 -3.706 1.00 91.81 188 GLN A O 1
ATOM 1429 N N . THR A 1 189 ? 8.348 8.219 -4.272 1.00 90.62 189 THR A N 1
ATOM 1430 C CA . THR A 1 189 ? 7.868 6.883 -4.679 1.00 90.62 189 THR A CA 1
ATOM 1431 C C . THR A 1 189 ? 7.608 5.936 -3.506 1.00 90.62 189 THR A C 1
ATOM 1433 O O . THR A 1 189 ? 6.854 4.984 -3.656 1.00 90.62 189 THR A O 1
ATOM 1436 N N . ALA A 1 190 ? 8.168 6.215 -2.325 1.00 91.62 190 ALA A N 1
ATOM 1437 C CA . ALA A 1 190 ? 7.925 5.451 -1.102 1.00 91.62 190 ALA A CA 1
ATOM 1438 C C . ALA A 1 190 ? 7.776 6.386 0.119 1.00 91.62 190 ALA A C 1
ATOM 1440 O O . ALA A 1 190 ? 8.321 7.498 0.104 1.00 91.62 190 ALA A O 1
ATOM 1441 N N . PRO A 1 191 ? 7.074 5.970 1.192 1.00 92.94 191 PRO A N 1
ATOM 1442 C CA . PRO A 1 191 ? 6.998 6.738 2.429 1.00 92.94 191 PRO A CA 1
ATOM 1443 C C . PRO A 1 191 ? 8.334 6.714 3.185 1.00 92.94 191 PRO A C 1
ATOM 1445 O O . PRO A 1 191 ? 8.858 5.657 3.522 1.00 92.94 191 PRO A O 1
ATOM 1448 N N . THR A 1 192 ? 8.841 7.887 3.559 1.00 92.50 192 THR A N 1
ATOM 1449 C CA . THR A 1 192 ? 10.059 8.035 4.384 1.00 92.50 192 THR A CA 1
ATOM 1450 C C . THR A 1 192 ? 9.791 7.966 5.895 1.00 92.50 192 THR A C 1
ATOM 1452 O O . THR A 1 192 ? 10.707 8.104 6.704 1.00 92.50 192 THR A O 1
ATOM 1455 N N . THR A 1 193 ? 8.534 7.764 6.301 1.00 93.44 193 THR A N 1
ATOM 1456 C CA . THR A 1 193 ? 8.087 7.696 7.702 1.00 93.44 193 THR A CA 1
ATOM 1457 C C . THR A 1 193 ? 7.014 6.616 7.872 1.00 93.44 193 THR A C 1
ATOM 1459 O O . THR A 1 193 ? 6.447 6.136 6.891 1.00 93.44 193 THR A O 1
ATOM 1462 N N . ASN A 1 194 ? 6.717 6.218 9.115 1.00 94.81 194 ASN A N 1
ATOM 1463 C CA . ASN A 1 194 ? 5.681 5.216 9.381 1.00 94.81 194 ASN A CA 1
ATOM 1464 C C . ASN A 1 194 ? 4.272 5.794 9.150 1.00 94.81 194 ASN A C 1
ATOM 1466 O O . ASN A 1 194 ? 3.750 6.546 9.980 1.00 94.81 194 ASN A O 1
ATOM 1470 N N . ILE A 1 195 ? 3.656 5.378 8.041 1.00 95.50 195 ILE A N 1
ATOM 1471 C CA . ILE A 1 195 ? 2.290 5.742 7.633 1.00 95.50 195 ILE A CA 1
ATOM 1472 C C . ILE A 1 195 ? 1.213 4.738 8.084 1.00 95.50 195 ILE A C 1
ATOM 1474 O O . ILE A 1 195 ? 0.028 5.006 7.917 1.00 95.50 195 ILE A O 1
ATOM 1478 N N . PHE A 1 196 ? 1.588 3.606 8.690 1.00 95.94 196 PHE A N 1
ATOM 1479 C CA . PHE A 1 196 ? 0.663 2.527 9.074 1.00 95.94 196 PHE A CA 1
ATOM 1480 C C . PHE A 1 196 ? -0.016 2.764 10.434 1.00 95.94 196 PHE A C 1
ATOM 1482 O O . PHE A 1 196 ? -1.101 2.245 10.701 1.00 95.94 196 PHE A O 1
ATOM 1489 N N . GLY A 1 197 ? 0.610 3.558 11.309 1.00 94.88 197 GLY A N 1
ATOM 1490 C CA . GLY A 1 197 ? 0.093 3.835 12.650 1.00 94.88 197 GLY A CA 1
ATOM 1491 C C . GLY A 1 197 ? 0.106 2.584 13.536 1.00 94.88 197 GLY A C 1
ATOM 1492 O O . GLY A 1 197 ? 1.167 2.025 13.802 1.00 94.88 197 GLY A O 1
ATOM 1493 N N . ASN A 1 198 ? -1.064 2.164 14.024 1.00 95.88 198 ASN A N 1
ATOM 1494 C CA . ASN A 1 198 ? -1.256 0.909 14.765 1.00 95.88 198 ASN A CA 1
ATOM 1495 C C . ASN A 1 198 ? -2.205 -0.071 14.048 1.00 95.88 198 ASN A C 1
ATOM 1497 O O . ASN A 1 198 ? -2.760 -0.969 14.687 1.00 95.88 198 ASN A O 1
ATOM 1501 N N . TRP A 1 199 ? -2.432 0.116 12.746 1.00 96.25 199 TRP A N 1
ATOM 1502 C CA . TRP A 1 199 ? -3.194 -0.827 11.928 1.00 96.25 199 TRP A CA 1
ATOM 1503 C C . TRP A 1 199 ? -2.288 -1.983 11.502 1.00 96.25 199 TRP A C 1
ATOM 1505 O O . TRP A 1 199 ? -1.097 -1.781 11.259 1.00 96.25 199 TRP A O 1
ATOM 1515 N N . THR A 1 200 ? -2.844 -3.190 11.406 1.00 94.19 200 THR A N 1
ATOM 1516 C CA . THR A 1 200 ? -2.082 -4.378 10.995 1.00 94.19 200 THR A CA 1
ATOM 1517 C C . THR A 1 200 ? -2.850 -5.229 9.998 1.00 94.19 200 THR A C 1
ATOM 1519 O O . THR A 1 200 ? -4.065 -5.376 10.129 1.00 94.19 200 THR A O 1
ATOM 1522 N N . GLY A 1 201 ? -2.150 -5.863 9.059 1.00 89.94 201 GLY A N 1
ATOM 1523 C CA . GLY A 1 201 ? -2.691 -6.990 8.302 1.00 89.94 201 GLY A CA 1
ATOM 1524 C C . GLY A 1 201 ? -3.143 -8.116 9.241 1.00 89.94 201 GLY A C 1
ATOM 1525 O O . GLY A 1 201 ? -2.633 -8.238 10.360 1.00 89.94 201 GLY A O 1
ATOM 1526 N N . VAL A 1 202 ? -4.113 -8.916 8.800 1.00 84.94 202 VAL A N 1
ATOM 1527 C CA . VAL A 1 202 ? -4.565 -10.128 9.507 1.00 84.94 202 VAL A CA 1
ATOM 1528 C C . VAL A 1 202 ? -4.350 -11.350 8.630 1.00 84.94 202 VAL A C 1
ATOM 1530 O O . VAL A 1 202 ? -3.603 -12.238 9.019 1.00 84.94 202 VAL A O 1
ATOM 1533 N N . ASP A 1 203 ? -4.921 -11.339 7.429 1.00 77.19 203 ASP A N 1
ATOM 1534 C CA . ASP A 1 203 ? -4.793 -12.405 6.444 1.00 77.19 203 ASP A CA 1
ATOM 1535 C C . ASP A 1 203 ? -4.124 -11.861 5.187 1.00 77.19 203 ASP A C 1
ATOM 1537 O O . ASP A 1 203 ? -4.388 -10.732 4.768 1.00 77.19 203 ASP A O 1
ATOM 1541 N N . TRP A 1 204 ? -3.296 -12.688 4.559 1.00 72.12 204 TRP A N 1
ATOM 1542 C CA . TRP A 1 204 ? -2.733 -12.433 3.241 1.00 72.12 204 TRP A CA 1
ATOM 1543 C C . TRP A 1 204 ? -2.975 -13.645 2.354 1.00 72.12 204 TRP A C 1
ATOM 1545 O O . TRP A 1 204 ? -2.603 -14.764 2.712 1.00 72.12 204 TRP A O 1
ATOM 1555 N N . ILE A 1 205 ? -3.537 -13.424 1.168 1.00 63.22 205 ILE A N 1
ATOM 1556 C CA . ILE A 1 205 ? -3.656 -14.467 0.151 1.00 63.22 205 ILE A CA 1
ATOM 1557 C C . ILE A 1 205 ? -2.919 -13.978 -1.084 1.00 63.22 205 ILE A C 1
ATOM 1559 O O . ILE A 1 205 ? -3.227 -12.930 -1.658 1.00 63.22 205 ILE A O 1
ATOM 1563 N N . GLY A 1 206 ? -1.887 -14.741 -1.445 1.00 61.06 206 GLY A N 1
ATOM 1564 C CA . GLY A 1 206 ? -1.155 -14.537 -2.687 1.00 61.06 206 GLY A CA 1
ATOM 1565 C C . GLY A 1 206 ? -2.042 -14.791 -3.911 1.00 61.06 206 GLY A C 1
ATOM 1566 O O . GLY A 1 206 ? -3.162 -15.282 -3.764 1.00 61.06 206 GLY A O 1
ATOM 1567 N N . PRO A 1 207 ? -1.541 -14.492 -5.118 1.00 55.50 207 PRO A N 1
ATOM 1568 C CA . PRO A 1 207 ? -2.315 -14.632 -6.344 1.00 55.50 207 PRO A CA 1
ATOM 1569 C C . PRO A 1 207 ? -2.824 -16.062 -6.516 1.00 55.50 207 PRO A C 1
ATOM 1571 O O . PRO A 1 207 ? -2.058 -17.001 -6.735 1.00 55.50 207 PRO A O 1
ATOM 1574 N N . ALA A 1 208 ? -4.142 -16.213 -6.412 1.00 52.69 208 ALA A N 1
ATOM 1575 C CA . ALA A 1 208 ? -4.856 -17.395 -6.849 1.00 52.69 208 ALA A CA 1
ATOM 1576 C C . ALA A 1 208 ? -5.392 -17.113 -8.255 1.00 52.69 208 ALA A C 1
ATOM 1578 O O . ALA A 1 208 ? -6.148 -16.164 -8.462 1.00 52.69 208 ALA A O 1
ATOM 1579 N N . VAL A 1 209 ? -5.001 -17.952 -9.215 1.00 50.41 209 VAL A N 1
ATOM 1580 C CA . VAL A 1 209 ? -5.289 -17.789 -10.654 1.00 50.41 209 VAL A CA 1
ATOM 1581 C C . VAL A 1 209 ? -6.795 -17.708 -10.956 1.00 50.41 209 VAL A C 1
ATOM 1583 O O . VAL A 1 209 ? -7.182 -17.158 -11.974 1.00 50.41 209 VAL A O 1
ATOM 1586 N N . GLN A 1 210 ? -7.661 -18.187 -10.060 1.00 51.84 210 GLN A N 1
ATOM 1587 C CA . GLN A 1 210 ? -9.121 -18.096 -10.205 1.00 51.84 210 GLN A CA 1
ATOM 1588 C C . GLN A 1 210 ? -9.720 -16.733 -9.796 1.00 51.84 210 GLN A C 1
ATOM 1590 O O . GLN A 1 210 ? -10.903 -16.499 -10.014 1.00 51.84 210 GLN A O 1
ATOM 1595 N N . ILE A 1 211 ? -8.935 -15.823 -9.202 1.00 56.41 211 ILE A N 1
ATOM 1596 C CA . ILE A 1 211 ? -9.397 -14.491 -8.758 1.00 56.41 211 ILE A CA 1
ATOM 1597 C C . ILE A 1 211 ? -8.890 -13.375 -9.704 1.00 56.41 211 ILE A C 1
ATOM 1599 O O . ILE A 1 211 ? -9.170 -12.193 -9.500 1.00 56.41 211 ILE A O 1
ATOM 1603 N N . THR A 1 212 ? -8.158 -13.724 -10.770 1.00 63.16 212 THR A N 1
ATOM 1604 C CA . THR A 1 212 ? -7.541 -12.764 -11.705 1.00 63.16 212 THR A CA 1
ATOM 1605 C C . THR A 1 212 ? -8.520 -12.157 -12.712 1.00 63.16 212 THR A C 1
ATOM 1607 O O . THR A 1 212 ? -8.223 -11.096 -13.256 1.00 63.16 212 THR A O 1
ATOM 1610 N N . ASP A 1 213 ? -9.719 -12.724 -12.901 1.00 69.25 213 ASP A N 1
ATOM 1611 C CA . ASP A 1 213 ? -10.733 -12.187 -13.827 1.00 69.25 213 ASP A CA 1
ATOM 1612 C C . ASP A 1 213 ? -11.120 -10.730 -13.532 1.00 69.25 213 ASP A C 1
ATOM 1614 O O . ASP A 1 213 ? -11.357 -9.946 -14.451 1.00 69.25 213 ASP A O 1
ATOM 1618 N N . ARG A 1 214 ? -11.106 -10.317 -12.255 1.00 71.94 214 ARG A N 1
ATOM 1619 C CA . ARG A 1 214 ? -11.339 -8.910 -11.871 1.00 71.94 214 ARG A CA 1
ATOM 1620 C C . ARG A 1 214 ? -10.198 -7.975 -12.288 1.00 71.94 214 ARG A C 1
ATOM 1622 O O . ARG A 1 214 ? -10.413 -6.768 -12.365 1.00 71.94 214 ARG A O 1
ATOM 1629 N N . CYS A 1 215 ? -9.014 -8.513 -12.568 1.00 77.81 215 CYS A N 1
ATOM 1630 C CA . CYS A 1 215 ? -7.861 -7.761 -13.041 1.00 77.81 215 CYS A CA 1
ATOM 1631 C C . CYS A 1 215 ? -7.731 -7.725 -14.576 1.00 77.81 215 CYS A C 1
ATOM 1633 O O . CYS A 1 215 ? -7.055 -6.838 -15.091 1.00 77.81 215 CYS A O 1
ATOM 1635 N N . ASN A 1 216 ? -8.427 -8.611 -15.303 1.00 76.38 216 ASN A N 1
ATOM 1636 C CA . ASN A 1 216 ? -8.463 -8.651 -16.776 1.00 76.38 216 ASN A CA 1
ATOM 1637 C C . ASN A 1 216 ? -9.180 -7.434 -17.407 1.00 76.38 216 ASN A C 1
ATOM 1639 O O . ASN A 1 216 ? -9.145 -7.234 -18.623 1.00 76.38 216 ASN A O 1
ATOM 1643 N N . HIS A 1 217 ? -9.844 -6.612 -16.588 1.00 75.69 217 HIS A N 1
ATOM 1644 C CA . HIS A 1 217 ? -10.540 -5.392 -16.996 1.00 75.69 217 HIS A CA 1
ATOM 1645 C C . HIS A 1 217 ? -10.038 -4.186 -16.185 1.00 75.69 217 HIS A C 1
ATOM 1647 O O . HIS A 1 217 ? -10.771 -3.664 -15.338 1.00 75.69 217 HIS A O 1
ATOM 1653 N N . PRO A 1 218 ? -8.783 -3.742 -16.400 1.00 75.56 218 PRO A N 1
ATOM 1654 C CA . PRO A 1 218 ? -8.281 -2.534 -15.762 1.00 75.56 218 PRO A CA 1
ATOM 1655 C C . PRO A 1 218 ? -9.132 -1.317 -16.161 1.00 75.56 218 PRO A C 1
ATOM 1657 O O . PRO A 1 218 ? -9.621 -1.254 -17.295 1.00 75.56 218 PRO A O 1
ATOM 1660 N N . PRO A 1 219 ? -9.290 -0.316 -15.273 1.00 76.88 219 PRO A N 1
ATOM 1661 C CA . PRO A 1 219 ? -9.782 0.996 -15.675 1.00 76.88 219 PRO A CA 1
ATOM 1662 C C . PRO A 1 219 ? -8.936 1.525 -16.833 1.00 76.88 219 PRO A C 1
ATOM 1664 O O . PRO A 1 219 ? -7.728 1.285 -16.854 1.00 76.88 219 PRO A O 1
ATOM 1667 N N . THR A 1 220 ? -9.542 2.259 -17.770 1.00 68.81 220 THR A N 1
ATOM 1668 C CA . THR A 1 220 ? -8.825 2.826 -18.919 1.00 68.81 220 THR A CA 1
ATOM 1669 C C . THR A 1 220 ? -7.581 3.572 -18.445 1.00 68.81 220 THR A C 1
ATOM 1671 O O . THR A 1 220 ? -7.686 4.610 -17.784 1.00 68.81 220 THR A O 1
ATOM 1674 N N . THR A 1 221 ? -6.403 3.043 -18.773 1.00 62.69 221 THR A N 1
ATOM 1675 C CA . THR A 1 221 ? -5.142 3.738 -18.543 1.00 62.69 221 THR A CA 1
ATOM 1676 C C . THR A 1 221 ? -5.183 5.054 -19.321 1.00 62.69 221 THR A C 1
ATOM 1678 O O . THR A 1 221 ? -5.582 5.061 -20.491 1.00 62.69 221 THR A O 1
ATOM 1681 N N . PRO A 1 222 ? -4.813 6.196 -18.710 1.00 56.38 222 PRO A N 1
ATOM 1682 C CA . PRO A 1 222 ? -4.544 7.402 -19.478 1.00 56.38 222 PRO A CA 1
ATOM 1683 C C . PRO A 1 222 ? -3.532 7.048 -20.567 1.00 56.38 222 PRO A C 1
ATOM 1685 O O . PRO A 1 222 ? -2.519 6.423 -20.256 1.00 56.38 222 PRO A O 1
ATOM 1688 N N . ALA A 1 223 ? -3.832 7.387 -21.824 1.00 50.78 223 ALA A N 1
ATOM 1689 C CA . ALA A 1 223 ? -2.957 7.052 -22.943 1.00 50.78 223 ALA A CA 1
ATOM 1690 C C . ALA A 1 223 ? -1.530 7.551 -22.670 1.00 50.78 223 ALA A C 1
ATOM 1692 O O . ALA A 1 223 ? -1.369 8.665 -22.156 1.00 50.78 223 ALA A O 1
ATOM 1693 N N . ASP A 1 224 ? -0.532 6.724 -23.000 1.00 48.62 224 ASP A N 1
ATOM 1694 C CA . ASP A 1 224 ? 0.876 7.001 -22.713 1.00 48.62 224 ASP A CA 1
ATOM 1695 C C . ASP A 1 224 ? 1.257 8.413 -23.164 1.00 48.62 224 ASP A C 1
ATOM 1697 O O . ASP A 1 224 ? 1.233 8.766 -24.343 1.00 48.62 224 ASP A O 1
ATOM 1701 N N . THR A 1 225 ? 1.595 9.234 -22.177 1.00 44.59 225 THR A N 1
ATOM 1702 C CA . THR A 1 225 ? 2.213 10.540 -22.363 1.00 44.59 225 THR A CA 1
ATOM 1703 C C . THR A 1 225 ? 3.585 10.451 -21.711 1.00 44.59 225 THR A C 1
ATOM 1705 O O . THR A 1 225 ? 3.680 10.040 -20.560 1.00 44.59 225 THR A O 1
ATOM 1708 N N . ASP A 1 226 ? 4.653 10.833 -22.416 1.00 43.47 226 ASP A N 1
ATOM 1709 C CA . ASP A 1 226 ? 6.073 10.695 -22.004 1.00 43.47 226 ASP A CA 1
ATOM 1710 C C . ASP A 1 226 ? 6.481 11.432 -20.695 1.00 43.47 226 ASP A C 1
ATOM 1712 O O . ASP A 1 226 ? 7.653 11.632 -20.390 1.00 43.47 226 ASP A O 1
ATOM 1716 N N . THR A 1 227 ? 5.519 11.873 -19.887 1.00 48.62 227 THR A N 1
ATOM 1717 C CA . THR A 1 227 ? 5.683 12.565 -18.601 1.00 48.62 227 THR A CA 1
ATOM 1718 C C . THR A 1 227 ? 5.378 11.664 -17.390 1.00 48.62 227 THR A C 1
ATOM 1720 O O . THR A 1 227 ? 5.389 12.129 -16.246 1.00 48.62 227 THR A O 1
ATOM 1723 N N . LEU A 1 228 ? 5.098 10.372 -17.610 1.00 55.88 228 LEU A N 1
ATOM 1724 C CA . LEU A 1 228 ? 4.482 9.462 -16.631 1.00 55.88 228 LEU A CA 1
ATOM 1725 C C . LEU A 1 228 ? 5.404 8.908 -15.519 1.00 55.88 228 LEU A C 1
ATOM 1727 O O . LEU A 1 228 ? 4.887 8.307 -14.580 1.00 55.88 228 LEU A O 1
ATOM 1731 N N . HIS A 1 229 ? 6.715 9.180 -15.517 1.00 61.25 229 HIS A N 1
ATOM 1732 C CA . HIS A 1 229 ? 7.679 8.648 -14.524 1.00 61.25 229 HIS A CA 1
ATOM 1733 C C . HIS A 1 229 ? 7.450 9.056 -13.048 1.00 61.25 229 HIS A C 1
ATOM 1735 O O . HIS A 1 229 ? 8.192 8.638 -12.164 1.00 61.25 229 HIS A O 1
ATOM 1741 N N . THR A 1 230 ? 6.459 9.896 -12.747 1.00 72.62 230 THR A N 1
ATOM 1742 C CA . THR A 1 230 ? 6.125 10.291 -11.366 1.00 72.62 230 THR A CA 1
ATOM 1743 C C . THR A 1 230 ? 5.061 9.375 -10.744 1.00 72.62 230 THR A C 1
ATOM 1745 O O . THR A 1 230 ? 4.101 9.024 -11.434 1.00 72.62 230 THR A O 1
ATOM 1748 N N . PRO A 1 231 ? 5.170 9.006 -9.453 1.00 73.56 231 PRO A N 1
ATOM 1749 C CA . PRO A 1 231 ? 4.153 8.211 -8.764 1.00 73.56 231 PRO A CA 1
ATOM 1750 C C . PRO A 1 231 ? 2.845 8.998 -8.576 1.00 73.56 231 PRO A C 1
ATOM 1752 O O . PRO A 1 231 ? 2.857 10.227 -8.470 1.00 73.56 231 PRO A O 1
ATOM 1755 N N . SER A 1 232 ? 1.702 8.307 -8.524 1.00 82.56 232 SER A N 1
ATOM 1756 C CA . SER A 1 232 ? 0.385 8.963 -8.435 1.00 82.56 232 SER A CA 1
ATOM 1757 C C . SER A 1 232 ? -0.658 8.135 -7.668 1.00 82.56 232 SER A C 1
ATOM 1759 O O . SER A 1 232 ? -0.973 7.038 -8.114 1.00 82.56 232 SER A O 1
ATOM 1761 N N . PRO A 1 233 ? -1.233 8.636 -6.557 1.00 83.94 233 PRO A N 1
ATOM 1762 C CA . PRO A 1 233 ? -0.632 9.669 -5.724 1.00 83.94 233 PRO A CA 1
ATOM 1763 C C . PRO A 1 233 ? 0.732 9.157 -5.242 1.00 83.94 233 PRO A C 1
ATOM 1765 O O . PRO A 1 233 ? 0.846 7.991 -4.877 1.00 83.94 233 PRO A O 1
ATOM 1768 N N . GLY A 1 234 ? 1.762 9.999 -5.222 1.00 88.56 234 GLY A N 1
ATOM 1769 C CA . GLY A 1 234 ? 3.005 9.663 -4.525 1.00 88.56 234 GLY A CA 1
ATOM 1770 C C . GLY A 1 234 ? 2.911 9.929 -3.022 1.00 88.56 234 GLY A C 1
ATOM 1771 O O . GLY A 1 234 ? 1.823 10.066 -2.451 1.00 88.56 234 GLY A O 1
ATOM 1772 N N . TRP A 1 235 ? 4.066 10.042 -2.380 1.00 94.25 235 TRP A N 1
ATOM 1773 C CA . TRP A 1 235 ? 4.208 10.327 -0.954 1.00 94.25 235 TRP A CA 1
ATOM 1774 C C . TRP A 1 235 ? 4.792 11.725 -0.719 1.00 94.25 235 TRP A C 1
ATOM 1776 O O . TRP A 1 235 ? 5.569 12.221 -1.545 1.00 94.25 235 TRP A O 1
ATOM 1786 N N . PRO A 1 236 ? 4.427 12.390 0.392 1.00 93.12 236 PRO A N 1
ATOM 1787 C CA . PRO A 1 236 ? 5.045 13.652 0.770 1.00 93.12 236 PRO A CA 1
ATOM 1788 C C . PRO A 1 236 ? 6.528 13.454 1.111 1.00 93.12 236 PRO A C 1
ATOM 1790 O O . PRO A 1 236 ? 6.964 12.366 1.494 1.00 93.12 236 PRO A O 1
ATOM 1793 N N . HIS A 1 237 ? 7.307 14.532 1.025 1.00 88.12 237 HIS A N 1
ATOM 1794 C CA . HIS A 1 237 ? 8.619 14.568 1.670 1.00 88.12 237 HIS A CA 1
ATOM 1795 C C . HIS A 1 237 ? 8.469 14.439 3.191 1.00 88.12 237 HIS A C 1
ATOM 1797 O O . HIS A 1 237 ? 7.448 14.834 3.761 1.00 88.12 237 HIS A O 1
ATOM 1803 N N . SER A 1 238 ? 9.510 13.948 3.864 1.00 74.69 238 SER A N 1
ATOM 1804 C CA . SER A 1 238 ? 9.610 14.090 5.312 1.00 74.69 238 SER A CA 1
ATOM 1805 C C . SER A 1 238 ? 9.677 15.576 5.672 1.00 74.69 238 SER A C 1
ATOM 1807 O O . SER A 1 238 ? 10.599 16.287 5.276 1.00 74.69 238 SER A O 1
ATOM 1809 N N . THR A 1 239 ? 8.703 16.053 6.444 1.00 61.38 239 THR A N 1
ATOM 1810 C CA . THR A 1 239 ? 8.853 17.305 7.191 1.00 61.38 239 THR A CA 1
ATOM 1811 C C . THR A 1 239 ? 9.938 17.090 8.242 1.00 61.38 239 THR A C 1
ATOM 1813 O O . THR A 1 239 ? 9.743 16.268 9.143 1.00 61.38 239 THR A O 1
ATOM 1816 N N . GLN A 1 240 ? 11.072 17.778 8.078 1.00 42.78 240 GLN A N 1
ATOM 1817 C CA . GLN A 1 240 ? 12.129 17.883 9.091 1.00 42.78 240 GLN A CA 1
ATOM 1818 C C . GLN A 1 240 ? 11.659 18.713 10.291 1.00 42.78 240 GLN A C 1
ATOM 1820 O O . GLN A 1 240 ? 10.849 19.642 10.069 1.00 42.78 240 GLN A O 1
#

Radius of gyration: 26.58 Å; chains: 1; bounding box: 75×44×92 Å

Foldseek 3Di:
DDDDDDDDDDDDDDDDDDDDDDDPDPPDPPPPDPDPPDPDPQDDLLQEAEAEDDDPQDDCQDLVNLQVCQQVLLVLRCLARVDSPNAPCNCVQEVQADDPVVCCVPVNRPPFPCDTSDYKYKYWFHDDDPCCVVVVPQPDNPDDADPQKDKTWMFIDDPCDPPQDSKTKIWMKGNDDDTFHGRFADQARHDPHDRGGPMHTNHIDTGDSVVCVSRVDDDDDDPDDVVRSTHVRHGHDDDD

Secondary structure (DSSP, 8-state):
------------------------------------PPPP----GGGS-EEEPP-TT--TTSHHHHHHHHHHHHHHHHHHHS-GGGSTTHHHHHTTT--HHHHHHHH-S---S-PSS-PEEEEEPPSS-GGGGT-TTTSGGG----TTEEEEEEEEESS---TT----EEEEEE--SSPPPSS--SSBSS-SS---TT-EEEEEE---GGGGGGTSS---PPP--TTTTS-BT-BPPP--